Protein AF-A0A8J2IT41-F1 (afdb_monomer)

Solvent-accessible surface area (backbone atoms only — not comparable to full-atom values): 20059 Å² total; per-residue (Å²): 105,75,71,55,53,53,54,54,52,61,73,74,63,86,75,60,55,78,79,64,92,89,49,89,61,71,80,74,63,54,81,80,34,34,37,27,50,68,40,49,52,50,52,53,49,52,49,60,74,68,58,51,71,73,38,77,46,79,49,78,47,74,53,50,25,20,26,54,46,63,72,86,81,44,78,61,88,76,72,55,68,37,58,47,31,27,35,61,33,78,31,37,77,80,63,38,28,62,49,31,33,39,48,53,15,42,56,51,43,44,36,30,76,72,40,43,22,40,40,37,38,37,37,43,34,23,34,36,17,42,49,74,69,88,62,95,68,93,83,68,98,60,46,97,42,90,47,61,31,76,84,79,51,72,44,37,52,54,53,49,51,52,34,49,57,53,42,56,74,70,67,65,87,75,80,72,88,57,98,68,95,66,85,69,79,23,54,55,48,72,25,81,64,26,30,37,38,34,26,21,42,58,94,24,49,46,53,72,39,73,77,70,62,94,92,44,77,38,49,50,50,59,49,42,49,51,54,51,54,52,50,31,59,74,71,69,48,71,71,53,27,42,50,54,49,40,51,50,35,31,50,56,47,60,72,61,70,80,52,100,68,59,36,42,43,42,80,30,42,55,40,45,24,24,59,97,52,88,53,75,51,92,71,79,93,76,79,64,72,47,80,40,76,38,89,98,55,96,50,66,38,35,40,30,82,47,7,43,79,74,71,49,50,65,71,42,73,45,76,38,44,88,53,88,82,62,78,58,74,54,47,29,35,33,33,26,69,44,65,41,64,57,32,26,37,25,41,78,74,47,77,101

Radius of gyration: 22.31 Å; Cα contacts (8 Å, |Δi|>4): 632; chains: 1; bounding box: 60×52×62 Å

Organism: Fusarium equiseti (NCBI:txid61235)

Nearest PDB structures (foldseek):
  6w8s-assembly4_D  TM=5.269E-01  e=1.381E-07  Arabidopsis thaliana
  7abi-assembly1_F  TM=3.618E-01  e=1.513E+00  Homo sapiens
  8qzs-assembly1_8  TM=3.645E-01  e=2.060E+00  Homo sapiens
  7vpx-assembly1_B  TM=3.623E-01  e=3.372E+00  Homo sapiens
  8qo9-assembly1_8  TM=3.626E-01  e=5.192E+00  Homo sapiens

Foldseek 3Di:
DVVVVVVVVVVLDQAADDDDPPDPCPVPDDPLSFQFPVSVVVSLVVCLVPAAAAAEAEAEDAAEKEAQDDPVLDPCVLVFQQFRMWGDGPCVAVQTATHHLQLVLLSVCCCCVVRNYQYEYEALYAHQADDPYPDPDDDDSGDPHSDHDNDDDPNNVVSVVVSVVSSVVSDDPPPPVDPDDRGDDRCQRADESYKYKYQAGNPDGFDWDPPDDPPDIDTLLVVQLVVQQVVCVVVVHFAAFQLLSQQRSQVVQVVVVPDPGTGRMDMHYDRQAGDSHDDRDDDDDDWDWDWDQDPPDNFIKTKTQAFVLNPDDFQDKDFACPDSVVPDHGQFMWTWHDGDNGMTIIGTDDGD

Secondary structure (DSSP, 8-state):
-HHHHHHHHHHT-----PPPTTSGGGGTS-GGGS--HHHHHHHHHHHHHHPPTT-EEEEEEEEEEEESS-GGGS-GGG---STTEEEPPTTGGGTPPPEEHHHHHHHHHIIIIIT--EEEEEEEEESSPPPSTT-SS---SS-S---------HHHHHHHHHHHHHHHHTT--------S-PPPPPGGGS-SSEEEEESS-TTS---EE--SSTT--EEHHHHHHHHHHHHHHHHTPPPPBHHHHHHHHHHHHHHTT--SS----EEEE-TTBBTT---B--------EEEEEPTTSS-EEEEES--GGGT--TT-EEEEPSSSSS-SPPSEEEEEEEE-SS-EEEEEEEE-

InterPro domains:
  IPR011600 Peptidase C14, caspase domain [PF00656] (28-271)
  IPR050452 Metacaspase [PTHR48104] (16-263)

Sequence (352 aa):
MVMEDCRRIQQNIYKLVAPCDEDNKLKDVKHSDLPTYQNVKGKIQHITDSVCPGDSVWIHYSGHGILRHNVDDYDSDDGDEINGTAFALTDVQVGGAYLTGYQLGVWVRKLVEVKKTRVTVTLDSCYSGKGFRNSNKVTMRTSQSNTIDKSQLDSDFEADDDAVAEDARMGRDVQSSTRNAIVRKSWLSNPEGCTVLTACRLDQEAGECHLGDPGTSNGIMTHFLLDFINKCRKLGSQLPTYQRVAQQIKHKVLAMEMSRNPQTPVLQGDSLLEFLGTQKRIQHSGCFVQVLDQPGTHEKVYLLNVGSTQGVCPGAEYFVHPDATGELAPIARICIDEVSALRSRARLMTTT

Structure (mmCIF, N/CA/C/O backbone):
data_AF-A0A8J2IT41-F1
#
_entry.id   AF-A0A8J2IT41-F1
#
loop_
_atom_site.group_PDB
_atom_site.id
_atom_site.type_symbol
_atom_site.label_atom_id
_atom_site.label_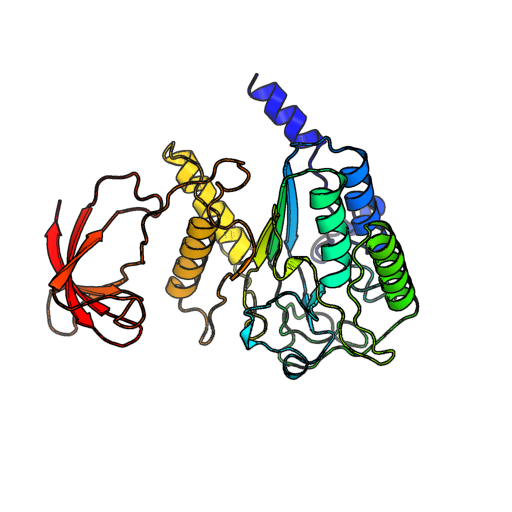alt_id
_atom_site.label_comp_id
_atom_site.label_asym_id
_atom_site.label_entity_id
_atom_site.label_seq_id
_atom_site.pdbx_PDB_ins_code
_atom_site.Cartn_x
_atom_site.Cartn_y
_atom_site.Cartn_z
_atom_site.occupancy
_atom_site.B_iso_or_equiv
_atom_site.auth_seq_id
_atom_site.auth_comp_id
_atom_site.auth_asym_id
_atom_site.auth_atom_id
_atom_site.pdbx_PDB_model_num
ATOM 1 N N . MET A 1 1 ? -20.419 18.977 -14.982 1.00 41.72 1 MET A N 1
ATOM 2 C CA . MET A 1 1 ? -19.929 17.586 -14.895 1.00 41.72 1 MET A CA 1
ATOM 3 C C . MET A 1 1 ? -18.573 17.498 -14.192 1.00 41.72 1 MET A C 1
ATOM 5 O O . MET A 1 1 ? -18.587 17.220 -13.007 1.00 41.72 1 MET A O 1
ATOM 9 N N . VAL A 1 2 ? -17.434 17.887 -14.791 1.00 39.88 2 VAL A N 1
ATOM 10 C CA . VAL A 1 2 ? -16.094 17.755 -14.145 1.00 39.88 2 VAL A CA 1
ATOM 11 C C . VAL A 1 2 ? -15.958 18.496 -12.797 1.00 39.88 2 VAL A C 1
ATOM 13 O O . VAL A 1 2 ? -15.388 17.972 -11.846 1.00 39.88 2 VAL A O 1
ATOM 16 N N . MET A 1 3 ? -16.517 19.705 -12.676 1.00 27.45 3 MET A N 1
ATOM 17 C CA . MET A 1 3 ? -16.507 20.485 -11.422 1.00 27.45 3 MET A CA 1
ATOM 18 C C . MET A 1 3 ? -17.396 19.887 -10.317 1.00 27.45 3 MET A C 1
ATOM 20 O O . MET A 1 3 ? -17.159 20.123 -9.136 1.00 27.45 3 MET A O 1
ATOM 24 N N . GLU A 1 4 ? -18.423 19.132 -10.697 1.00 31.05 4 GLU A N 1
ATOM 25 C CA . GLU A 1 4 ? -19.404 18.540 -9.784 1.00 31.05 4 GLU A CA 1
ATOM 26 C C . GLU A 1 4 ? -18.901 17.191 -9.255 1.00 31.05 4 GLU A C 1
ATOM 28 O O . GLU A 1 4 ? -18.989 16.935 -8.055 1.00 31.05 4 GLU A O 1
ATOM 33 N N . ASP A 1 5 ? -18.221 16.416 -10.107 1.00 43.19 5 ASP A N 1
ATOM 34 C CA . ASP A 1 5 ? -17.456 15.231 -9.706 1.00 43.19 5 ASP A CA 1
ATOM 35 C C . ASP A 1 5 ? -16.284 15.594 -8.784 1.00 43.19 5 ASP A C 1
ATOM 37 O O . ASP A 1 5 ? -16.069 14.938 -7.769 1.00 43.19 5 ASP A O 1
ATOM 41 N N . CYS A 1 6 ? -15.570 16.694 -9.051 1.00 37.09 6 CYS A N 1
ATOM 42 C CA . CYS A 1 6 ? -14.473 17.143 -8.185 1.00 37.09 6 CYS A CA 1
ATOM 43 C C . CYS A 1 6 ? -14.971 17.598 -6.794 1.00 37.09 6 CYS A C 1
ATOM 45 O O . CYS A 1 6 ? -14.342 17.299 -5.776 1.00 37.09 6 CYS A O 1
ATOM 47 N N . ARG A 1 7 ? -16.140 18.259 -6.725 1.00 36.66 7 ARG A N 1
ATOM 48 C CA . ARG A 1 7 ? -16.799 18.616 -5.452 1.00 36.66 7 ARG A CA 1
ATOM 49 C C . ARG A 1 7 ? -17.304 17.388 -4.690 1.00 36.66 7 ARG A C 1
ATOM 51 O O . ARG A 1 7 ? -17.157 17.349 -3.473 1.00 36.66 7 ARG A O 1
ATOM 58 N N . ARG A 1 8 ? -17.844 16.380 -5.385 1.00 49.22 8 ARG A N 1
ATOM 59 C CA . ARG A 1 8 ? -18.234 15.089 -4.786 1.00 49.22 8 ARG A CA 1
ATOM 60 C C . ARG A 1 8 ? -17.035 14.320 -4.231 1.00 49.22 8 ARG A C 1
ATOM 62 O O . ARG A 1 8 ? -17.124 13.783 -3.134 1.00 49.22 8 ARG A O 1
ATOM 69 N N . ILE A 1 9 ? -15.898 14.320 -4.931 1.00 56.31 9 ILE A N 1
ATOM 70 C CA . ILE A 1 9 ? -14.667 13.666 -4.459 1.00 56.31 9 ILE A CA 1
ATOM 71 C C . ILE A 1 9 ? -14.168 14.305 -3.155 1.00 56.31 9 ILE A C 1
ATOM 73 O O . ILE A 1 9 ? -13.800 13.585 -2.233 1.00 56.31 9 ILE A O 1
ATOM 77 N N . GLN A 1 10 ? -14.209 15.637 -3.023 1.00 61.34 10 GLN A N 1
ATOM 78 C CA . GLN A 1 10 ? -13.790 16.304 -1.782 1.00 61.34 10 GLN A CA 1
ATOM 79 C C . GLN A 1 10 ? -14.661 15.953 -0.565 1.00 61.34 10 GLN A C 1
ATOM 81 O O . GLN A 1 10 ? -14.156 15.977 0.554 1.00 61.34 10 GLN A O 1
ATOM 86 N N . GLN A 1 11 ? -15.936 15.605 -0.764 1.00 71.38 11 GLN A N 1
ATOM 87 C CA . GLN A 1 11 ? -16.850 15.239 0.326 1.00 71.38 11 GLN A CA 1
ATOM 88 C C . GLN A 1 11 ? -16.585 13.837 0.898 1.00 71.38 11 GLN A C 1
ATOM 90 O O . GLN A 1 11 ? -16.944 13.578 2.044 1.00 71.38 11 GLN A O 1
ATOM 95 N N . ASN A 1 12 ? -15.913 12.967 0.137 1.00 84.69 12 ASN A N 1
ATOM 96 C CA . ASN A 1 12 ? -15.652 11.573 0.509 1.00 84.69 12 ASN A CA 1
ATOM 97 C C . ASN A 1 12 ? -14.185 11.315 0.900 1.00 84.69 12 ASN A C 1
ATOM 99 O O . ASN A 1 12 ? -13.767 10.165 1.024 1.00 84.69 12 ASN A O 1
ATOM 103 N N . ILE A 1 13 ? -13.387 12.374 1.083 1.00 90.12 13 ILE A N 1
ATOM 104 C CA . ILE A 1 13 ? -11.999 12.275 1.542 1.00 90.12 13 ILE A CA 1
ATOM 105 C C . ILE A 1 13 ? -11.938 12.644 3.022 1.00 90.12 13 ILE A C 1
ATOM 107 O O . ILE A 1 13 ? -12.148 13.794 3.404 1.00 90.12 13 ILE A O 1
ATOM 111 N N . TYR A 1 14 ? -11.562 11.672 3.846 1.00 92.06 14 TYR A N 1
ATOM 112 C CA . TYR A 1 14 ? -11.291 11.871 5.265 1.00 92.06 14 TYR A CA 1
ATOM 113 C C . TYR A 1 14 ? -9.781 11.897 5.490 1.00 92.06 14 TYR A C 1
ATOM 115 O O . TYR A 1 14 ? -9.070 11.007 5.028 1.00 92.06 14 TYR A O 1
ATOM 123 N N . LYS A 1 15 ? -9.285 12.918 6.191 1.00 91.94 15 LYS A N 1
ATOM 124 C CA . LYS A 1 15 ? -7.864 13.054 6.529 1.00 91.94 15 LYS A CA 1
ATOM 125 C C . LYS A 1 15 ? -7.713 13.120 8.038 1.00 91.94 15 LYS A C 1
ATOM 127 O O . LYS A 1 15 ? -8.384 13.925 8.675 1.00 91.94 15 LYS A O 1
ATOM 132 N N . LEU A 1 16 ? -6.824 12.288 8.568 1.00 91.56 16 LEU A N 1
ATOM 133 C CA . LEU A 1 16 ? -6.343 12.374 9.939 1.00 91.56 16 LEU A CA 1
ATOM 134 C C . LEU A 1 16 ? -4.854 12.708 9.871 1.00 91.56 16 LEU A C 1
ATOM 136 O O . LEU A 1 16 ? -4.111 12.004 9.189 1.00 91.56 16 LEU A O 1
ATOM 140 N N . VAL A 1 17 ? -4.429 13.807 10.493 1.00 88.25 17 VAL A N 1
ATOM 141 C CA . VAL A 1 17 ? -3.072 14.349 10.314 1.00 88.25 17 VAL A CA 1
ATOM 142 C C . VAL A 1 17 ? -2.443 14.615 11.672 1.00 88.25 17 VAL A C 1
ATOM 144 O O . VAL A 1 17 ? -3.020 15.308 12.508 1.00 88.25 17 VAL A O 1
ATOM 147 N N . ALA A 1 18 ? -1.255 14.053 11.890 1.00 82.50 18 ALA A N 1
ATOM 148 C CA . ALA A 1 18 ? -0.453 14.370 13.061 1.00 82.50 18 ALA A CA 1
ATOM 149 C C . ALA A 1 18 ? 0.118 15.795 12.919 1.00 82.50 18 ALA A C 1
ATOM 151 O O . ALA A 1 18 ? 0.608 16.142 11.839 1.00 82.50 18 ALA A O 1
ATOM 152 N N . PRO A 1 19 ? 0.055 16.638 13.962 1.00 71.62 19 PRO A N 1
ATOM 153 C CA . PRO A 1 19 ? 0.663 17.961 13.916 1.00 71.62 19 PRO A CA 1
ATOM 154 C C . PRO A 1 19 ? 2.189 17.848 13.766 1.00 71.62 19 PRO A C 1
ATOM 156 O O . PRO A 1 19 ? 2.807 16.942 14.319 1.00 71.62 19 PRO A O 1
ATOM 159 N N . CYS A 1 20 ? 2.790 18.769 13.010 1.00 61.88 20 CYS A N 1
ATOM 160 C CA . CYS A 1 20 ? 4.243 18.907 12.923 1.00 61.88 20 CYS A CA 1
ATOM 161 C C . CYS A 1 20 ? 4.704 19.899 14.003 1.00 61.88 20 CYS A C 1
ATOM 163 O O . CYS A 1 20 ? 4.136 20.989 14.087 1.00 61.88 20 CYS A O 1
ATOM 165 N N . ASP A 1 21 ? 5.712 19.535 14.801 1.00 53.75 21 ASP A N 1
ATOM 166 C CA . ASP A 1 21 ? 6.199 20.316 15.957 1.00 53.75 21 ASP A CA 1
ATOM 167 C C . ASP A 1 21 ? 6.772 21.704 15.600 1.00 53.75 21 ASP A C 1
ATOM 169 O O . ASP A 1 21 ? 6.968 22.539 16.480 1.00 53.75 21 ASP A O 1
ATOM 173 N N . GLU A 1 22 ? 7.029 21.986 14.321 1.00 46.66 22 GLU A N 1
ATOM 174 C CA . GLU A 1 22 ? 7.742 23.199 13.894 1.00 46.66 22 GLU A CA 1
ATOM 175 C C . GLU A 1 22 ? 6.880 24.471 13.836 1.00 46.66 22 GLU A C 1
ATOM 177 O O . GLU A 1 22 ? 7.422 25.564 13.734 1.00 46.66 22 GLU A O 1
ATOM 182 N N . ASP A 1 23 ? 5.554 24.385 13.963 1.00 43.56 23 ASP A N 1
ATOM 183 C CA . ASP A 1 23 ? 4.706 25.576 14.001 1.00 43.56 23 ASP A CA 1
ATOM 184 C C . ASP A 1 23 ? 3.639 25.451 15.089 1.00 43.56 23 ASP A C 1
ATOM 186 O O . ASP A 1 23 ? 2.999 24.414 15.246 1.00 43.56 23 ASP A O 1
ATOM 190 N N . ASN A 1 24 ? 3.335 26.568 15.754 1.00 43.59 24 ASN A N 1
ATOM 191 C CA . ASN A 1 24 ? 2.225 26.784 16.701 1.00 43.59 24 ASN A CA 1
ATOM 192 C C . ASN A 1 24 ? 0.802 26.443 16.159 1.00 43.59 24 ASN A C 1
ATOM 194 O O . ASN A 1 24 ? -0.200 26.836 16.755 1.00 43.59 24 ASN A O 1
ATOM 198 N N . LYS A 1 25 ? 0.691 25.700 15.049 1.00 47.97 25 LYS A N 1
ATOM 199 C CA . LYS A 1 25 ? -0.525 25.162 14.415 1.00 47.97 25 LYS A CA 1
ATOM 200 C C . LYS A 1 25 ? -1.227 24.078 15.244 1.00 47.97 25 LYS A C 1
ATOM 202 O O . LYS A 1 25 ? -2.347 23.702 14.908 1.00 47.97 25 LYS A O 1
ATOM 207 N N . LEU A 1 26 ? -0.628 23.611 16.347 1.00 48.03 26 LEU A N 1
ATOM 208 C CA . LEU A 1 26 ? -1.257 22.663 17.282 1.00 48.03 26 LEU A CA 1
ATOM 209 C C . LEU A 1 26 ? -2.601 23.150 17.853 1.00 48.03 26 LEU A C 1
ATOM 211 O O . LEU A 1 26 ? -3.405 22.330 18.284 1.00 48.03 26 LEU A O 1
ATOM 215 N N . LYS A 1 27 ? -2.864 24.462 17.862 1.00 51.03 27 LYS A N 1
ATOM 216 C CA . LYS A 1 27 ? -4.108 25.021 18.414 1.00 51.03 27 LYS A CA 1
ATOM 217 C C . LYS A 1 27 ? -5.322 24.895 17.485 1.00 51.03 27 LYS A C 1
ATOM 219 O O . LYS A 1 27 ? -6.442 25.006 17.975 1.00 51.03 27 LYS A O 1
ATOM 224 N N . ASP A 1 28 ? -5.112 24.615 16.196 1.00 57.03 28 ASP A N 1
ATOM 225 C CA . ASP A 1 28 ? -6.176 24.655 15.182 1.00 57.03 28 ASP A CA 1
ATOM 226 C C . ASP A 1 28 ? -6.602 23.270 14.657 1.00 57.03 28 ASP A C 1
ATOM 228 O O . ASP A 1 28 ? -7.576 23.165 13.907 1.00 57.03 28 ASP A O 1
ATOM 232 N N . VAL A 1 29 ? -5.917 22.185 15.048 1.00 65.12 29 VAL A N 1
ATOM 233 C CA . VAL A 1 29 ? -6.322 20.823 14.661 1.00 65.12 29 VAL A CA 1
ATOM 234 C C . VAL A 1 29 ? -7.461 20.364 15.565 1.00 65.12 29 VAL A C 1
ATOM 236 O O . VAL A 1 29 ? -7.305 20.237 16.780 1.00 65.12 29 VAL A O 1
ATOM 239 N N . LYS A 1 30 ? -8.630 20.089 14.978 1.00 77.38 30 LYS A N 1
ATOM 240 C CA . LYS A 1 30 ? -9.749 19.511 15.728 1.00 77.38 30 LYS A CA 1
ATOM 241 C C . LYS A 1 30 ? -9.334 18.149 16.268 1.00 77.38 30 LYS A C 1
ATOM 243 O O . LYS A 1 30 ? -8.801 17.324 15.535 1.00 77.38 30 LYS A O 1
ATOM 248 N N . HIS A 1 31 ? -9.667 17.868 17.524 1.00 81.19 31 HIS A N 1
ATOM 249 C CA . HIS A 1 31 ? -9.341 16.584 18.151 1.00 81.19 31 HIS A CA 1
ATOM 250 C C . HIS A 1 31 ? -9.915 15.374 17.383 1.00 81.19 31 HIS A C 1
ATOM 252 O O . HIS A 1 31 ? -9.351 14.286 17.436 1.00 81.19 31 HIS A O 1
ATOM 258 N N . SER A 1 32 ? -11.011 15.552 16.635 1.00 85.06 32 SER A N 1
ATOM 259 C CA . SER A 1 32 ? -11.598 14.532 15.748 1.00 85.06 32 SER A CA 1
ATOM 260 C C . SER A 1 32 ? -10.754 14.193 14.516 1.00 85.06 32 SER A C 1
ATOM 262 O O . SER A 1 32 ? -11.014 13.185 13.860 1.00 85.06 32 SER A O 1
ATOM 264 N N . ASP A 1 33 ? -9.791 15.054 14.183 1.00 86.88 33 ASP A N 1
ATOM 265 C CA . ASP A 1 33 ? -8.963 14.974 12.980 1.00 86.88 33 ASP A CA 1
ATOM 266 C C . ASP A 1 33 ? -7.535 14.493 13.312 1.00 86.88 33 ASP A C 1
ATOM 268 O O . ASP A 1 33 ? -6.696 14.344 12.423 1.00 86.88 33 ASP A O 1
ATOM 272 N N . LEU A 1 34 ? -7.252 14.205 14.589 1.00 91.00 34 LEU A N 1
ATOM 273 C CA . LEU A 1 34 ? -6.007 13.568 15.014 1.00 91.00 34 LEU A CA 1
ATOM 274 C C . LEU A 1 34 ? -6.036 12.067 14.677 1.00 91.00 34 LEU A C 1
ATOM 276 O O . LEU A 1 34 ? -7.074 11.424 14.864 1.00 91.00 34 LEU A O 1
ATOM 280 N N . PRO A 1 35 ? -4.923 11.467 14.226 1.00 93.56 35 PRO A N 1
ATOM 281 C CA . PRO A 1 35 ? -4.843 10.043 13.917 1.00 93.56 35 PRO A CA 1
ATOM 282 C C . PRO A 1 35 ? -4.655 9.221 15.199 1.00 93.56 35 PRO A C 1
ATOM 284 O O . PRO A 1 35 ? -3.617 8.599 15.397 1.00 93.56 35 PRO A O 1
ATOM 287 N N . THR A 1 36 ? -5.657 9.243 16.080 1.00 93.81 36 THR A N 1
ATOM 288 C CA . THR A 1 36 ? -5.759 8.361 17.254 1.00 93.81 36 THR A CA 1
ATOM 289 C C . THR A 1 36 ? -6.436 7.046 16.884 1.00 93.81 36 THR A C 1
ATOM 291 O O . THR A 1 36 ? -7.161 6.989 15.884 1.00 93.81 36 THR A O 1
ATOM 294 N N . TYR A 1 37 ? -6.273 6.000 17.699 1.00 94.38 37 TYR A N 1
ATOM 295 C CA . TYR A 1 37 ? -6.910 4.702 17.440 1.00 94.38 37 TYR A CA 1
ATOM 296 C C . TYR A 1 37 ? -8.427 4.821 17.268 1.00 94.38 37 TYR A C 1
ATOM 298 O O . TYR A 1 37 ? -8.994 4.356 16.275 1.00 94.38 37 TYR A O 1
ATOM 306 N N . GLN A 1 38 ? -9.083 5.529 18.189 1.00 94.88 38 GLN A N 1
ATOM 307 C CA . GLN A 1 38 ? -10.534 5.707 18.159 1.00 94.88 38 GLN A CA 1
ATOM 308 C C . GLN A 1 38 ? -11.003 6.530 16.955 1.00 94.88 38 GLN A C 1
ATOM 310 O O . GLN A 1 38 ? -12.021 6.198 16.348 1.00 94.88 38 GLN A O 1
ATOM 315 N N . ASN A 1 39 ? -10.256 7.564 16.555 1.00 95.88 39 ASN A N 1
ATOM 316 C CA . ASN A 1 39 ? -10.612 8.354 15.377 1.00 95.88 39 ASN A CA 1
ATOM 317 C C . ASN A 1 39 ? -10.444 7.542 14.089 1.00 95.88 39 ASN A C 1
ATOM 319 O O . ASN A 1 39 ? -11.329 7.578 13.235 1.00 95.88 39 ASN A O 1
ATOM 323 N N . VAL A 1 40 ? -9.356 6.776 13.951 1.00 96.69 40 VAL A N 1
ATOM 324 C CA . VAL A 1 40 ? -9.136 5.895 12.792 1.00 96.69 40 VAL A CA 1
ATOM 325 C C . VAL A 1 40 ? -10.252 4.854 12.697 1.00 96.69 40 VAL A C 1
ATOM 327 O O . VAL A 1 40 ? -10.918 4.770 11.661 1.00 96.69 40 VAL A O 1
ATOM 330 N N . LYS A 1 41 ? -10.522 4.127 13.790 1.00 96.19 41 LYS A N 1
ATOM 331 C CA . LYS A 1 41 ? -11.618 3.149 13.877 1.00 96.19 41 LYS A CA 1
ATOM 332 C C . LYS A 1 41 ? -12.961 3.794 13.522 1.00 96.19 41 LYS A C 1
ATOM 334 O O . LYS A 1 41 ? -13.697 3.272 12.687 1.00 96.19 41 LYS A O 1
ATOM 339 N N . GLY A 1 42 ? -13.255 4.963 14.091 1.00 96.25 42 GLY A N 1
ATOM 340 C CA . GLY A 1 42 ? -14.486 5.711 13.836 1.00 96.25 42 GLY A CA 1
ATOM 341 C C . GLY A 1 42 ? -14.649 6.143 12.376 1.00 96.25 42 GLY A C 1
ATOM 342 O O . GLY A 1 42 ? -15.741 6.023 11.822 1.00 96.25 42 GLY A O 1
ATOM 343 N N . LYS A 1 43 ? -13.577 6.597 11.711 1.00 96.00 43 LYS A N 1
ATOM 344 C CA . LYS A 1 43 ? -13.623 6.955 10.282 1.00 96.00 43 LYS A CA 1
ATOM 345 C C . LYS A 1 43 ? -13.814 5.734 9.390 1.00 96.00 43 LYS A C 1
ATOM 347 O O . LYS A 1 43 ? -14.620 5.797 8.466 1.00 96.00 43 LYS A O 1
ATOM 352 N N . ILE A 1 44 ? -13.134 4.624 9.671 1.00 96.12 44 ILE A N 1
ATOM 353 C CA . ILE A 1 44 ? -13.314 3.380 8.911 1.00 96.12 44 ILE A CA 1
ATOM 354 C C . ILE A 1 44 ? -14.736 2.838 9.093 1.00 96.12 44 ILE A C 1
ATOM 356 O O . ILE A 1 44 ? -15.361 2.423 8.115 1.00 96.12 44 ILE A O 1
ATOM 360 N N . GLN A 1 45 ? -15.289 2.911 10.305 1.00 95.88 45 GLN A N 1
ATOM 361 C CA . GLN A 1 45 ? -16.677 2.536 10.566 1.00 95.88 45 GLN A CA 1
ATOM 362 C C . GLN A 1 45 ? -17.657 3.448 9.809 1.00 95.88 45 GLN A C 1
ATOM 364 O O . GLN A 1 45 ? -18.535 2.947 9.115 1.00 95.88 45 GLN A O 1
ATOM 369 N N . HIS A 1 46 ? -17.451 4.768 9.835 1.00 95.56 46 HIS A N 1
ATOM 370 C CA . HIS A 1 46 ? -18.264 5.710 9.061 1.00 95.56 46 HIS A CA 1
ATOM 371 C C . HIS A 1 46 ? -18.235 5.408 7.554 1.00 95.56 46 HIS A C 1
ATOM 373 O O . HIS A 1 46 ? -19.279 5.403 6.902 1.00 95.56 46 HIS A O 1
ATOM 379 N N . ILE A 1 47 ? -17.051 5.135 6.989 1.00 95.88 47 ILE A N 1
ATOM 380 C CA . ILE A 1 47 ? -16.909 4.711 5.588 1.00 95.88 47 ILE A CA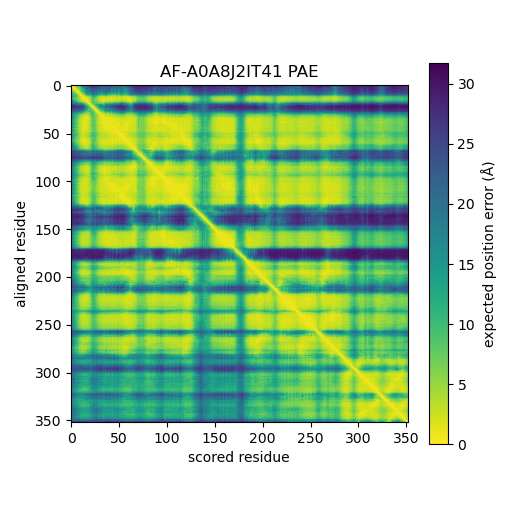 1
ATOM 381 C C . ILE A 1 47 ? -17.707 3.425 5.359 1.00 95.88 47 ILE A C 1
ATOM 383 O O . ILE A 1 47 ? -18.531 3.376 4.455 1.00 95.88 47 ILE A O 1
ATOM 387 N N . THR A 1 48 ? -17.524 2.420 6.215 1.00 96.00 48 THR A N 1
ATOM 388 C CA . THR A 1 48 ? -18.222 1.127 6.137 1.00 96.00 48 THR A CA 1
ATOM 389 C C . THR A 1 48 ? -19.742 1.278 6.141 1.00 96.00 48 THR A C 1
ATOM 391 O O . THR A 1 48 ? -20.437 0.541 5.440 1.00 96.00 48 THR A O 1
ATOM 394 N N . ASP A 1 49 ? -20.277 2.229 6.901 1.00 95.94 49 ASP A N 1
ATOM 395 C CA . ASP A 1 49 ? -21.716 2.484 6.981 1.00 95.94 49 ASP A CA 1
ATOM 396 C C . ASP A 1 49 ? -22.255 3.280 5.787 1.00 95.94 49 ASP A C 1
ATOM 398 O O . ASP A 1 49 ? -23.429 3.141 5.451 1.00 95.94 49 ASP A O 1
ATOM 402 N N . SER A 1 50 ? -21.400 4.056 5.119 1.00 94.19 50 SER A N 1
ATOM 403 C CA . SER A 1 50 ? -21.791 4.962 4.030 1.00 94.19 50 SER A CA 1
ATOM 404 C C . SER A 1 50 ? -21.657 4.357 2.629 1.00 94.19 50 SER A C 1
ATOM 406 O O . SER A 1 50 ? -22.325 4.816 1.705 1.00 94.19 50 SER A O 1
ATOM 408 N N . VAL A 1 51 ? -20.783 3.365 2.448 1.00 95.38 51 VAL A N 1
ATOM 409 C CA . VAL A 1 51 ? -20.497 2.769 1.131 1.00 95.38 51 VAL A CA 1
ATOM 410 C C . VAL A 1 51 ? -21.593 1.819 0.649 1.00 95.38 51 VAL A C 1
ATOM 412 O O . VAL A 1 51 ? -22.209 1.087 1.429 1.00 95.38 51 VAL A O 1
ATOM 415 N N . CYS A 1 52 ? -21.778 1.790 -0.667 1.00 94.75 52 CYS A N 1
ATOM 416 C CA . CYS A 1 52 ? -22.647 0.865 -1.381 1.00 94.75 52 CYS A CA 1
ATOM 417 C C . CYS A 1 52 ? -21.842 -0.257 -2.065 1.00 94.75 52 CYS A C 1
ATOM 419 O O . CYS A 1 52 ? -20.667 -0.074 -2.394 1.00 94.75 52 CYS A O 1
ATOM 421 N N . PRO A 1 53 ? -22.471 -1.415 -2.344 1.00 95.88 53 PRO A N 1
ATOM 422 C CA . PRO A 1 53 ? -21.884 -2.439 -3.202 1.00 95.88 53 PRO A CA 1
ATOM 423 C C . PRO A 1 53 ? -21.390 -1.866 -4.533 1.00 95.88 53 PRO A C 1
ATOM 425 O O . PRO A 1 53 ? -22.132 -1.171 -5.226 1.00 95.88 53 PRO A O 1
ATOM 428 N N . GLY A 1 54 ? -20.150 -2.190 -4.898 1.00 91.25 54 GLY A N 1
ATOM 429 C CA . GLY A 1 54 ? -19.490 -1.682 -6.102 1.00 91.25 54 GLY A CA 1
ATOM 430 C C . GLY A 1 54 ? -18.689 -0.389 -5.913 1.00 91.25 54 GLY A C 1
ATOM 431 O O . GLY A 1 54 ? -17.944 -0.028 -6.824 1.00 91.25 54 GLY A O 1
ATOM 432 N N . ASP A 1 55 ? -18.777 0.276 -4.756 1.00 93.38 55 ASP A N 1
ATOM 433 C CA . ASP A 1 55 ? -17.928 1.433 -4.453 1.00 93.38 55 ASP A CA 1
ATOM 434 C C . ASP A 1 55 ? -16.451 1.034 -4.304 1.00 93.38 55 ASP A C 1
ATOM 436 O O . ASP A 1 55 ? -16.115 -0.100 -3.942 1.00 93.38 55 ASP A O 1
ATOM 440 N N . SER A 1 56 ? -15.559 2.003 -4.527 1.00 92.69 56 SER A N 1
ATOM 441 C CA . SER A 1 56 ? -14.117 1.867 -4.300 1.00 92.69 56 SER A CA 1
ATOM 442 C C . SER A 1 56 ? -13.682 2.668 -3.074 1.00 92.69 56 SER A C 1
ATOM 444 O O . SER A 1 56 ? -13.946 3.865 -2.978 1.00 92.69 56 SER A O 1
ATOM 446 N N . VAL A 1 57 ? -12.955 2.026 -2.162 1.00 95.44 57 VAL A N 1
ATOM 447 C CA . VAL A 1 57 ? -12.372 2.641 -0.965 1.00 95.44 57 VAL A CA 1
ATOM 448 C C . VAL A 1 57 ? -10.853 2.622 -1.080 1.00 95.44 57 VAL A C 1
ATOM 450 O O . VAL A 1 57 ? -10.255 1.583 -1.347 1.00 95.44 57 VAL A O 1
ATOM 453 N N . TRP A 1 58 ? -10.210 3.764 -0.842 1.00 95.69 58 TRP A N 1
ATOM 454 C CA . TRP A 1 58 ? -8.755 3.858 -0.763 1.00 95.69 58 TRP A CA 1
ATOM 455 C C . TRP A 1 58 ? -8.327 4.298 0.634 1.00 95.69 58 TRP A C 1
ATOM 457 O O . TRP A 1 58 ? -8.761 5.339 1.125 1.00 95.69 58 TRP A O 1
ATOM 467 N N . ILE A 1 59 ? -7.479 3.491 1.266 1.00 96.62 59 ILE A N 1
ATOM 468 C CA . ILE A 1 59 ? -6.897 3.748 2.579 1.00 96.62 59 ILE A CA 1
ATOM 469 C C . ILE A 1 59 ? -5.404 3.989 2.382 1.00 96.62 59 ILE A C 1
ATOM 471 O O . ILE A 1 59 ? -4.686 3.143 1.849 1.00 96.62 59 ILE A O 1
ATOM 475 N N . HIS A 1 60 ? -4.931 5.150 2.822 1.00 95.56 60 HIS A N 1
ATOM 476 C CA . HIS A 1 60 ? -3.520 5.500 2.804 1.00 95.56 60 HIS A CA 1
ATOM 477 C C . HIS A 1 60 ? -3.042 5.788 4.223 1.00 95.56 60 HIS A C 1
ATOM 479 O O . HIS A 1 60 ? -3.599 6.653 4.898 1.00 95.56 60 HIS A O 1
ATOM 485 N N . TYR A 1 61 ? -2.013 5.065 4.656 1.00 94.75 61 TYR A N 1
ATOM 486 C CA . TYR A 1 61 ? -1.297 5.329 5.895 1.00 94.75 61 TYR A CA 1
ATOM 487 C C . TYR A 1 61 ? 0.143 5.709 5.558 1.00 94.75 61 TYR A C 1
ATOM 489 O O . TYR A 1 61 ? 0.802 5.001 4.798 1.00 94.75 61 TYR A O 1
ATOM 497 N N . SER A 1 62 ? 0.618 6.806 6.142 1.00 90.81 62 SER A N 1
ATOM 498 C CA . SER A 1 62 ? 2.012 7.237 6.081 1.00 90.81 62 SER A CA 1
ATOM 499 C C . SER A 1 62 ? 2.453 7.602 7.489 1.00 90.81 62 SER A C 1
ATOM 501 O O . SER A 1 62 ? 1.896 8.521 8.090 1.00 90.81 62 SER A O 1
ATOM 503 N N . GLY A 1 63 ? 3.434 6.884 8.024 1.00 86.31 63 GLY A N 1
ATOM 504 C CA . GLY A 1 63 ? 3.842 7.043 9.415 1.00 86.31 63 GLY A CA 1
ATOM 505 C C . GLY A 1 63 ? 4.668 5.876 9.931 1.00 86.31 63 GLY A C 1
ATOM 506 O O . GLY A 1 63 ? 5.191 5.065 9.166 1.00 86.31 63 GLY A O 1
ATOM 507 N N . HIS A 1 64 ? 4.795 5.789 11.249 1.00 84.12 64 HIS A N 1
ATOM 508 C CA . HIS A 1 64 ? 5.623 4.777 11.887 1.00 84.12 64 HIS A CA 1
ATOM 509 C C . HIS A 1 64 ? 4.955 3.415 11.983 1.00 84.12 64 HIS A C 1
ATOM 511 O O . HIS A 1 64 ? 3.841 3.290 12.481 1.00 84.12 64 HIS A O 1
ATOM 517 N N . GLY A 1 65 ? 5.693 2.385 11.595 1.00 84.62 65 GLY A N 1
ATOM 518 C CA . GLY A 1 65 ? 5.333 0.999 11.815 1.00 84.62 65 GLY A CA 1
ATOM 519 C C . GLY A 1 65 ? 6.303 0.362 12.801 1.00 84.62 65 GLY A C 1
ATOM 520 O O . GLY A 1 65 ? 7.413 0.850 13.031 1.00 84.62 65 GLY A O 1
ATOM 521 N N . ILE A 1 66 ? 5.857 -0.724 13.413 1.00 81.88 66 ILE A N 1
ATOM 522 C CA . ILE A 1 66 ? 6.645 -1.555 14.316 1.00 81.88 66 ILE A CA 1
ATOM 523 C C . ILE A 1 66 ? 6.339 -3.027 14.071 1.00 81.88 66 ILE A C 1
ATOM 525 O O . ILE A 1 66 ? 5.266 -3.383 13.574 1.00 81.88 66 ILE A O 1
ATOM 529 N N . LEU A 1 67 ? 7.253 -3.882 14.515 1.00 80.50 67 LEU A N 1
ATOM 530 C CA . LEU A 1 67 ? 7.012 -5.309 14.686 1.00 80.50 67 LEU A CA 1
ATOM 531 C C . LEU A 1 67 ? 6.593 -5.602 16.132 1.00 80.50 67 LEU A C 1
ATOM 533 O O . LEU A 1 67 ? 7.287 -5.260 17.093 1.00 80.50 67 LEU A O 1
ATOM 537 N N . ARG A 1 68 ? 5.441 -6.259 16.281 1.00 74.88 68 ARG A N 1
ATOM 538 C CA . ARG A 1 68 ? 4.861 -6.691 17.567 1.00 74.88 68 ARG A CA 1
ATOM 539 C C . ARG A 1 68 ? 5.211 -8.133 17.932 1.00 74.88 68 ARG A C 1
ATOM 541 O O . ARG A 1 68 ? 5.033 -8.537 19.075 1.00 74.88 68 ARG A O 1
ATOM 548 N N . HIS A 1 69 ? 5.714 -8.901 16.972 1.00 65.88 69 HIS A N 1
ATOM 549 C CA . HIS A 1 69 ? 6.041 -10.321 17.103 1.00 65.88 69 HIS A CA 1
ATOM 550 C C . HIS A 1 69 ? 7.329 -10.627 16.335 1.00 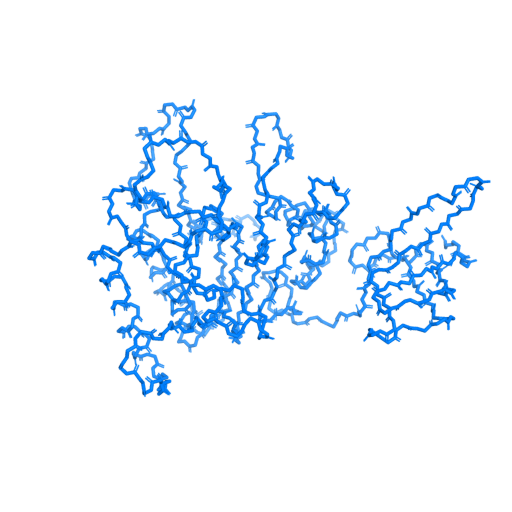65.88 69 HIS A C 1
ATOM 552 O O . HIS A 1 69 ? 7.746 -9.811 15.510 1.00 65.88 69 HIS A O 1
ATOM 558 N N . ASN A 1 70 ? 7.972 -11.764 16.614 1.00 56.59 70 ASN A N 1
ATOM 559 C CA . ASN A 1 70 ? 9.226 -12.092 15.945 1.00 56.59 70 ASN A CA 1
ATOM 560 C C . ASN A 1 70 ? 8.976 -12.480 14.487 1.00 56.59 70 ASN A C 1
ATOM 562 O O . ASN A 1 70 ? 8.023 -13.198 14.209 1.00 56.59 70 ASN A O 1
ATOM 566 N N . VAL A 1 71 ? 9.838 -12.031 13.571 1.00 52.75 71 VAL A N 1
ATOM 567 C CA . VAL A 1 71 ? 9.758 -12.420 12.152 1.00 52.75 71 VAL A CA 1
ATOM 568 C C . VAL A 1 71 ? 9.951 -13.936 12.010 1.00 52.75 71 VAL A C 1
ATOM 570 O O . VAL A 1 71 ? 9.288 -14.554 11.187 1.00 52.75 71 VAL A O 1
ATOM 573 N N . ASP A 1 72 ? 10.763 -14.538 12.888 1.00 52.50 72 ASP A N 1
ATOM 574 C CA . ASP A 1 72 ? 10.993 -15.990 12.951 1.00 52.50 72 ASP A CA 1
ATOM 575 C C . ASP A 1 72 ? 9.767 -16.797 13.425 1.00 52.50 72 ASP A C 1
ATOM 577 O O . ASP A 1 72 ? 9.738 -18.014 13.256 1.00 52.50 72 ASP A O 1
ATOM 581 N N . ASP A 1 73 ? 8.760 -16.145 14.026 1.00 52.22 73 ASP A N 1
ATOM 582 C CA . ASP A 1 73 ? 7.493 -16.799 14.396 1.00 52.22 73 ASP A CA 1
ATOM 583 C C . ASP A 1 73 ? 6.553 -16.940 13.179 1.00 52.22 73 ASP A C 1
ATOM 585 O O . ASP A 1 73 ? 5.471 -17.522 13.289 1.00 52.22 73 ASP A O 1
ATOM 589 N N . TYR A 1 74 ? 6.953 -16.401 12.022 1.00 54.88 74 TYR A N 1
ATOM 590 C CA . TYR A 1 74 ? 6.239 -16.513 10.758 1.00 54.88 74 TYR A CA 1
ATOM 591 C C . TYR A 1 74 ? 7.022 -17.387 9.785 1.00 54.88 74 TYR A C 1
ATOM 593 O O . TYR A 1 74 ? 8.231 -17.226 9.623 1.00 54.88 74 TYR A O 1
ATOM 601 N N . ASP A 1 75 ? 6.311 -18.236 9.044 1.00 49.50 75 ASP A N 1
ATOM 602 C CA . ASP A 1 75 ? 6.833 -18.747 7.778 1.00 49.50 75 ASP A CA 1
ATOM 603 C C . ASP A 1 75 ? 6.938 -17.565 6.801 1.00 49.50 75 ASP A C 1
ATOM 605 O O . ASP A 1 75 ? 6.004 -17.229 6.071 1.00 49.50 75 ASP A O 1
ATOM 609 N N . SER A 1 76 ? 8.084 -16.880 6.829 1.00 48.72 76 SER A N 1
ATOM 610 C CA . SER A 1 76 ? 8.407 -15.785 5.902 1.00 48.72 76 SER A CA 1
ATOM 611 C C . SER A 1 76 ? 8.458 -16.237 4.432 1.00 48.72 76 SER A C 1
ATOM 613 O O . SER A 1 76 ? 8.432 -15.399 3.528 1.00 48.72 76 SER A O 1
ATOM 615 N N . ASP A 1 77 ? 8.457 -17.553 4.189 1.00 47.91 77 ASP A N 1
ATOM 616 C CA . ASP A 1 77 ? 8.437 -18.175 2.862 1.00 47.91 77 ASP A CA 1
ATOM 617 C C . ASP A 1 77 ? 7.121 -17.940 2.092 1.00 47.91 77 ASP A C 1
ATOM 619 O O . ASP A 1 77 ? 7.105 -18.064 0.866 1.00 47.91 77 ASP A O 1
ATOM 623 N N . ASP A 1 78 ? 6.042 -17.512 2.762 1.00 54.72 78 ASP A N 1
ATOM 624 C CA . ASP A 1 78 ? 4.763 -17.172 2.114 1.00 54.72 78 ASP A CA 1
ATOM 625 C C . ASP A 1 78 ? 4.734 -15.752 1.493 1.00 54.72 78 ASP A C 1
ATOM 627 O O . ASP A 1 78 ? 3.748 -15.378 0.854 1.00 54.72 78 ASP A O 1
ATOM 631 N N . GLY A 1 79 ? 5.781 -14.931 1.674 1.00 60.31 79 GLY A N 1
ATOM 632 C CA . GLY A 1 79 ? 5.812 -13.544 1.171 1.00 60.31 79 GLY A CA 1
ATOM 633 C C . GLY A 1 79 ? 4.854 -12.589 1.902 1.00 60.31 79 GLY A C 1
ATOM 634 O O . GLY A 1 79 ? 4.360 -11.611 1.330 1.00 60.31 79 GLY A O 1
ATOM 635 N N . ASP A 1 80 ? 4.558 -12.891 3.165 1.00 72.88 80 ASP A N 1
ATOM 636 C CA . ASP A 1 80 ? 3.678 -12.109 4.025 1.00 72.88 80 ASP A CA 1
ATOM 637 C C . ASP A 1 80 ? 4.422 -10.946 4.689 1.00 72.88 80 ASP A C 1
ATOM 639 O O . ASP A 1 80 ? 5.269 -11.152 5.554 1.00 72.88 80 ASP A O 1
ATOM 643 N N . GLU A 1 81 ? 4.080 -9.717 4.305 1.00 76.50 81 GLU A N 1
ATOM 644 C CA . GLU A 1 81 ? 4.753 -8.510 4.796 1.00 76.50 81 GLU A CA 1
ATOM 645 C C . GLU A 1 81 ? 3.862 -7.665 5.735 1.00 76.50 81 GLU A C 1
ATOM 647 O O . GLU A 1 81 ? 4.156 -6.497 5.989 1.00 76.50 81 GLU A O 1
ATOM 652 N N . ILE A 1 82 ? 2.735 -8.216 6.219 1.00 82.12 82 ILE A N 1
ATOM 653 C CA . ILE A 1 82 ? 1.753 -7.483 7.050 1.00 82.12 82 ILE A CA 1
ATOM 654 C C . ILE A 1 82 ? 1.535 -8.154 8.404 1.00 82.12 82 ILE A C 1
ATOM 656 O O . ILE A 1 82 ? 1.236 -7.477 9.394 1.00 82.12 82 ILE A O 1
ATOM 660 N N . ASN A 1 83 ? 1.682 -9.470 8.500 1.00 81.44 83 ASN A N 1
ATOM 661 C CA . ASN A 1 83 ? 1.542 -10.136 9.787 1.00 81.44 83 ASN A CA 1
ATOM 662 C C . ASN A 1 83 ? 2.542 -9.643 10.821 1.00 81.44 83 ASN A C 1
ATOM 664 O O . ASN A 1 83 ? 3.696 -9.356 10.526 1.00 81.44 83 ASN A O 1
ATOM 668 N N . GLY A 1 84 ? 2.075 -9.532 12.063 1.00 77.44 84 GLY A N 1
ATOM 669 C CA . GLY A 1 84 ? 2.912 -9.066 13.164 1.00 77.44 84 GLY A CA 1
ATOM 670 C C . GLY A 1 84 ? 3.268 -7.592 13.124 1.00 77.44 84 GLY A C 1
ATOM 671 O O . GLY A 1 84 ? 3.899 -7.119 14.069 1.00 77.44 84 GLY A O 1
ATOM 672 N N . THR A 1 85 ? 2.854 -6.867 12.087 1.00 86.25 85 THR A N 1
ATOM 673 C CA . THR A 1 85 ? 3.054 -5.428 11.996 1.00 86.25 85 THR A CA 1
ATOM 674 C C . THR A 1 85 ? 2.008 -4.680 12.809 1.00 86.25 85 THR A C 1
ATOM 676 O O . THR A 1 85 ? 0.874 -5.138 13.008 1.00 86.25 85 THR A O 1
ATOM 679 N N . ALA A 1 86 ? 2.385 -3.495 13.269 1.00 89.31 86 ALA A N 1
ATOM 680 C CA . ALA A 1 86 ? 1.439 -2.511 13.751 1.00 89.31 86 ALA A CA 1
ATOM 681 C C . ALA A 1 86 ? 1.874 -1.094 13.393 1.00 89.31 86 ALA A C 1
ATOM 683 O O . ALA A 1 86 ? 3.058 -0.817 13.226 1.00 89.31 86 ALA A O 1
ATOM 684 N N . PHE A 1 87 ? 0.900 -0.201 13.302 1.00 90.62 87 PHE A N 1
ATOM 685 C CA . PHE A 1 87 ? 1.066 1.202 12.971 1.00 90.62 87 PHE A CA 1
ATOM 686 C C . PHE A 1 87 ? 0.936 2.041 14.238 1.00 90.62 87 PHE A C 1
ATOM 688 O O . PHE A 1 87 ? -0.021 1.895 15.008 1.00 90.62 87 PHE A O 1
ATOM 695 N N . ALA A 1 88 ? 1.906 2.921 14.460 1.00 89.62 88 ALA A N 1
ATOM 696 C CA . ALA A 1 88 ? 1.891 3.842 15.577 1.00 89.62 88 ALA A CA 1
ATOM 697 C C . ALA A 1 88 ? 1.008 5.047 15.239 1.00 89.62 88 ALA A C 1
ATOM 699 O O . ALA A 1 88 ? 1.212 5.759 14.251 1.00 89.62 88 ALA A O 1
ATOM 700 N N . LEU A 1 89 ? -0.000 5.238 16.079 1.00 91.25 89 LEU A N 1
ATOM 701 C CA . LEU A 1 89 ? -0.945 6.343 16.044 1.00 91.25 89 LEU A CA 1
ATOM 702 C C . LEU A 1 89 ? -0.529 7.413 17.062 1.00 91.25 89 LEU A C 1
ATOM 704 O O . LEU A 1 89 ? 0.304 7.160 17.936 1.00 91.25 89 LEU A O 1
ATOM 708 N N . THR A 1 90 ? -1.077 8.626 16.963 1.00 88.81 90 THR A N 1
ATOM 709 C CA . THR A 1 90 ? -0.620 9.759 17.798 1.00 88.81 90 THR A CA 1
ATOM 710 C C . THR A 1 90 ? -0.872 9.571 19.292 1.00 88.81 90 THR A C 1
ATOM 712 O O . THR A 1 90 ? -0.235 10.227 20.108 1.00 88.81 90 THR A O 1
ATOM 715 N N . ASP A 1 91 ? -1.795 8.687 19.666 1.00 87.44 91 ASP A N 1
ATOM 716 C CA . ASP A 1 91 ? -2.149 8.382 21.050 1.00 87.44 91 ASP A CA 1
ATOM 717 C C . ASP A 1 91 ? -1.333 7.233 21.664 1.00 87.44 91 ASP A C 1
ATOM 719 O O . ASP A 1 91 ? -1.409 7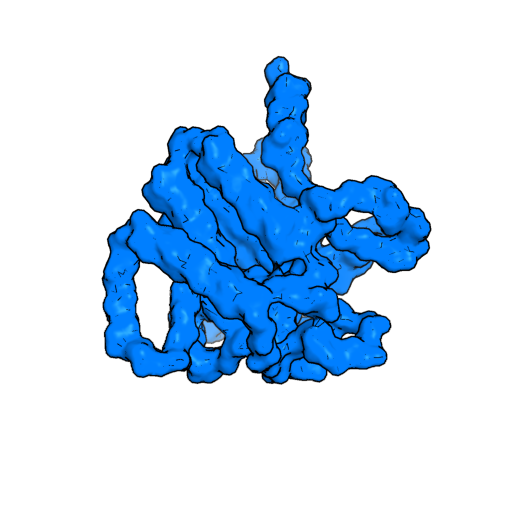.025 22.873 1.00 87.44 91 ASP A O 1
ATOM 723 N N . VAL A 1 92 ? -0.500 6.522 20.894 1.00 85.88 92 VAL A N 1
ATOM 724 C CA . VAL A 1 92 ? 0.254 5.348 21.386 1.00 85.88 92 VAL A CA 1
ATOM 725 C C . VAL A 1 92 ? 1.138 5.673 22.593 1.00 85.88 92 VAL A C 1
ATOM 727 O O . VAL A 1 92 ? 1.240 4.872 23.525 1.00 85.88 92 VAL A O 1
ATOM 730 N N . GLN A 1 93 ? 1.760 6.855 22.604 1.00 78.56 93 GLN A N 1
ATOM 731 C CA . GLN A 1 93 ? 2.638 7.290 23.696 1.00 78.56 93 GLN A CA 1
ATOM 732 C C . GLN A 1 93 ? 1.879 7.685 24.970 1.00 78.56 93 GLN A C 1
ATOM 734 O O . GLN A 1 93 ? 2.464 7.677 26.050 1.00 78.56 93 GLN A O 1
ATOM 739 N N . VAL A 1 94 ? 0.586 8.001 24.859 1.00 82.62 94 VAL A N 1
ATOM 740 C CA . VAL A 1 94 ? -0.286 8.355 25.992 1.00 82.62 94 VAL A CA 1
ATOM 741 C C . VAL A 1 94 ? -1.240 7.217 26.371 1.00 82.62 94 VAL A C 1
ATOM 743 O O . VAL A 1 94 ? -2.217 7.435 27.079 1.00 82.62 94 VAL A O 1
ATOM 746 N N . GLY A 1 95 ? -0.945 5.992 25.924 1.00 82.19 95 GLY A N 1
ATOM 747 C CA . GLY A 1 95 ? -1.684 4.783 26.293 1.00 82.19 95 GLY A CA 1
ATOM 748 C C . GLY A 1 95 ? -2.732 4.322 25.280 1.00 82.19 95 GLY A C 1
ATOM 749 O O . GLY A 1 95 ? -3.434 3.350 25.544 1.00 82.19 95 GLY A O 1
ATOM 750 N N . GLY A 1 96 ? -2.834 4.969 24.119 1.00 86.88 96 GLY A N 1
ATOM 751 C CA . GLY A 1 96 ? -3.642 4.497 22.996 1.00 86.88 96 GLY A CA 1
ATOM 752 C C . GLY A 1 96 ? -3.127 3.176 22.423 1.00 86.88 96 GLY A C 1
ATOM 753 O O . GLY A 1 96 ? -1.941 2.848 22.546 1.00 86.88 96 GLY A O 1
ATOM 754 N N . ALA A 1 97 ? -4.027 2.416 21.804 1.00 90.62 97 ALA A N 1
ATOM 755 C CA . ALA A 1 97 ? -3.704 1.131 21.202 1.00 90.62 97 ALA A CA 1
ATOM 756 C C . ALA A 1 97 ? -2.869 1.301 19.926 1.00 90.62 97 ALA A C 1
ATOM 758 O O . ALA A 1 97 ? -3.057 2.252 19.160 1.00 90.62 97 ALA A O 1
ATOM 759 N N . TYR A 1 98 ? -1.981 0.348 19.660 1.00 91.12 98 TYR A N 1
ATOM 760 C CA . TYR A 1 98 ? -1.415 0.213 18.320 1.00 91.12 98 TYR A CA 1
ATOM 761 C C . TYR A 1 98 ? -2.479 -0.279 17.334 1.00 91.12 98 TYR A C 1
ATOM 763 O O . TYR A 1 98 ? -3.262 -1.165 17.667 1.00 91.12 98 TYR A O 1
ATOM 771 N N . LEU A 1 99 ? -2.456 0.227 16.096 1.00 93.62 99 LEU A N 1
ATOM 772 C CA . LEU A 1 99 ? -3.272 -0.328 15.017 1.00 93.62 99 LEU A CA 1
ATOM 773 C C . LEU A 1 99 ? -2.544 -1.516 14.386 1.00 93.62 99 LEU A C 1
ATOM 775 O O . LEU A 1 99 ? -1.611 -1.320 13.612 1.00 93.62 99 LEU A O 1
ATOM 779 N N . THR A 1 100 ? -2.935 -2.746 14.701 1.00 91.81 100 THR A N 1
ATOM 780 C CA . THR A 1 100 ? -2.264 -3.935 14.154 1.00 91.81 100 THR A CA 1
ATOM 781 C C . THR A 1 100 ? -2.692 -4.229 12.715 1.00 91.81 100 THR A C 1
ATOM 783 O O . THR A 1 100 ? -3.812 -3.918 12.295 1.00 91.81 100 THR A O 1
ATOM 786 N N . GLY A 1 101 ? -1.821 -4.894 11.949 1.00 90.12 101 GLY A N 1
ATOM 787 C CA . GLY A 1 101 ? -2.164 -5.398 10.616 1.00 90.12 101 GLY A CA 1
ATOM 788 C C . GLY A 1 101 ? -3.365 -6.353 10.636 1.00 90.12 101 GLY A C 1
ATOM 789 O O . GLY A 1 101 ? -4.141 -6.386 9.680 1.00 90.12 101 GLY A O 1
ATOM 790 N N . TYR A 1 102 ? -3.570 -7.088 11.737 1.00 90.31 102 TYR 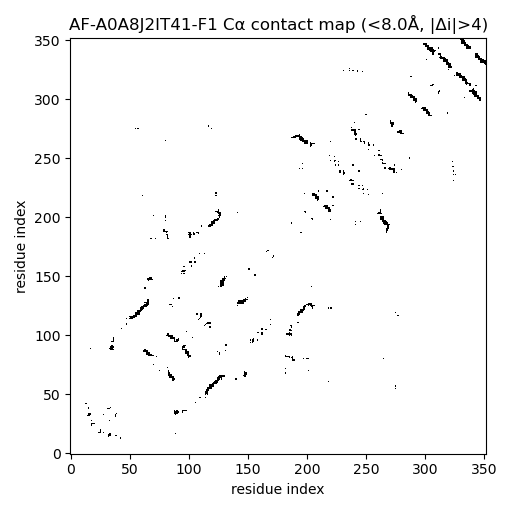A N 1
ATOM 791 C CA . TYR A 1 102 ? -4.756 -7.921 11.958 1.00 90.31 102 TYR A CA 1
ATOM 792 C C . TYR A 1 102 ? -6.028 -7.073 12.097 1.00 90.31 102 TYR A C 1
ATOM 794 O O . TYR A 1 102 ? -6.970 -7.278 11.334 1.00 90.31 102 TYR A O 1
ATOM 802 N N . GLN A 1 103 ? -6.037 -6.081 12.997 1.00 94.06 103 GLN A N 1
ATOM 803 C CA . GLN A 1 103 ? -7.184 -5.185 13.205 1.00 94.06 103 GLN A CA 1
ATOM 804 C C . GLN A 1 103 ? -7.592 -4.479 11.903 1.00 94.06 103 GLN A C 1
ATOM 806 O O . GLN A 1 103 ? -8.761 -4.521 11.513 1.00 94.06 103 GLN A O 1
ATOM 811 N N . LEU A 1 104 ? -6.624 -3.898 11.179 1.00 95.81 104 LEU A N 1
ATOM 812 C CA . LEU A 1 104 ? -6.887 -3.269 9.882 1.00 95.81 104 LEU A CA 1
ATOM 813 C C . LEU A 1 104 ? -7.438 -4.283 8.870 1.00 95.81 104 LEU A C 1
ATOM 815 O O . LEU A 1 104 ? -8.361 -3.967 8.118 1.00 95.81 104 LEU A O 1
ATOM 819 N N . GLY A 1 105 ? -6.903 -5.506 8.865 1.00 94.38 105 GLY A N 1
ATOM 820 C CA . GLY A 1 105 ? -7.355 -6.565 7.973 1.00 94.38 105 GLY A CA 1
ATOM 821 C C . GLY A 1 105 ? -8.789 -7.005 8.216 1.00 94.38 105 GLY A C 1
ATOM 822 O O . GLY A 1 105 ? -9.520 -7.177 7.245 1.00 94.38 105 GLY A O 1
ATOM 823 N N . VAL A 1 106 ? -9.231 -7.094 9.471 1.00 94.75 106 VAL A N 1
ATOM 824 C CA . VAL A 1 106 ? -10.639 -7.362 9.809 1.00 94.75 106 VAL A CA 1
ATOM 825 C C . VAL A 1 106 ? -11.546 -6.272 9.232 1.00 94.75 106 VAL A C 1
ATOM 827 O O . VAL A 1 106 ? -12.550 -6.566 8.580 1.00 94.75 106 VAL A O 1
ATOM 830 N N . TRP A 1 107 ? -11.190 -4.998 9.405 1.00 96.88 107 TRP A N 1
ATOM 831 C CA . TRP A 1 107 ? -12.023 -3.899 8.915 1.00 96.88 107 TRP A CA 1
ATOM 832 C C . TRP A 1 107 ? -12.058 -3.813 7.384 1.00 96.88 107 TRP A C 1
ATOM 834 O O . TRP A 1 107 ? -13.120 -3.603 6.796 1.00 96.88 107 TRP A O 1
ATOM 844 N N . VAL A 1 108 ? -10.919 -4.024 6.721 1.00 96.88 108 VAL A N 1
ATOM 845 C CA . VAL A 1 108 ? -10.845 -4.071 5.252 1.00 96.88 108 VAL A CA 1
ATOM 846 C C . VAL A 1 108 ? -11.618 -5.267 4.704 1.00 96.88 108 VAL A C 1
ATOM 848 O O . VAL A 1 108 ? -12.373 -5.122 3.744 1.00 96.88 108 VAL A O 1
ATOM 851 N N . ARG A 1 109 ? -11.507 -6.433 5.342 1.00 95.31 109 ARG A N 1
ATOM 852 C CA . ARG A 1 109 ? -12.280 -7.621 4.981 1.00 95.31 109 ARG A CA 1
ATOM 853 C C . ARG A 1 109 ? -13.780 -7.354 5.049 1.00 95.31 109 ARG A C 1
ATOM 855 O O . ARG A 1 109 ? -14.496 -7.740 4.133 1.00 95.31 109 ARG A O 1
ATOM 862 N N . LYS A 1 110 ? -14.265 -6.651 6.076 1.00 95.94 110 LYS A N 1
ATOM 863 C CA . LYS A 1 110 ? -15.682 -6.265 6.186 1.00 95.94 110 LYS A CA 1
ATOM 864 C C . LYS A 1 110 ? -16.142 -5.417 5.000 1.00 95.94 110 LYS A C 1
ATOM 866 O O . LYS A 1 110 ? -17.210 -5.667 4.439 1.00 95.94 110 LYS A O 1
ATOM 871 N N . LEU A 1 111 ? -15.339 -4.436 4.595 1.00 96.75 111 LEU A N 1
ATOM 872 C CA . LEU A 1 111 ? -15.617 -3.620 3.412 1.00 96.75 111 LEU A CA 1
ATOM 873 C C . LEU A 1 111 ? -15.729 -4.495 2.146 1.00 96.75 111 LEU A C 1
ATOM 875 O O . LEU A 1 111 ? -16.706 -4.398 1.403 1.00 96.75 111 LEU A O 1
ATOM 879 N N . VAL A 1 112 ? -14.796 -5.424 1.952 1.00 95.44 112 VAL A N 1
ATOM 880 C CA . VAL A 1 112 ? -14.773 -6.287 0.763 1.00 95.44 112 VAL A CA 1
ATOM 881 C C . VAL A 1 112 ? -15.871 -7.354 0.790 1.00 95.44 112 VAL A C 1
ATOM 883 O O . VAL A 1 112 ? -16.705 -7.432 -0.110 1.00 95.44 112 VAL A O 1
ATOM 886 N N . GLU A 1 113 ? -15.903 -8.195 1.820 1.00 94.81 113 GLU A N 1
ATOM 887 C CA . GLU A 1 113 ? -16.753 -9.386 1.862 1.00 94.81 113 GLU A CA 1
ATOM 888 C C . GLU A 1 113 ? -18.209 -9.055 2.203 1.00 94.81 113 GLU A C 1
ATOM 890 O O . GLU A 1 113 ? -19.111 -9.676 1.635 1.00 94.81 113 GLU A O 1
ATOM 895 N N . VAL A 1 114 ? -18.459 -8.080 3.084 1.00 94.94 114 VAL A N 1
ATOM 896 C CA . VAL A 1 114 ? -19.819 -7.730 3.531 1.00 94.94 114 VAL A CA 1
ATOM 897 C C . VAL A 1 114 ? -20.383 -6.581 2.709 1.00 94.94 114 VAL A C 1
ATOM 899 O O . VAL A 1 114 ? -21.491 -6.689 2.186 1.00 94.94 114 VAL A O 1
ATOM 902 N N . LYS A 1 115 ? -19.629 -5.484 2.565 1.00 95.94 115 LYS A N 1
ATOM 903 C CA . LYS A 1 115 ? -20.101 -4.303 1.823 1.00 95.94 115 LYS A CA 1
ATOM 904 C C . LYS A 1 115 ? -19.907 -4.418 0.314 1.00 95.94 115 LYS A C 1
ATOM 906 O O . LYS A 1 115 ? -20.465 -3.600 -0.409 1.00 95.94 115 LYS A O 1
ATOM 911 N N . LYS A 1 116 ? -19.201 -5.450 -0.166 1.00 95.88 116 LYS A N 1
ATOM 912 C CA . LYS A 1 116 ? -18.948 -5.695 -1.596 1.00 95.88 116 LYS A CA 1
ATOM 913 C C . LYS A 1 116 ? -18.285 -4.494 -2.273 1.00 95.88 116 LYS A C 1
ATOM 915 O O . LYS A 1 116 ? -18.603 -4.172 -3.418 1.00 95.88 116 LYS A O 1
ATOM 920 N N . THR A 1 117 ? -17.389 -3.826 -1.551 1.00 94.94 117 THR A N 1
ATOM 921 C CA . THR A 1 117 ? -16.580 -2.732 -2.088 1.00 94.94 117 THR A CA 1
ATOM 922 C C . THR A 1 117 ? -15.225 -3.240 -2.550 1.00 94.94 117 THR A C 1
ATOM 924 O O . THR A 1 117 ? -14.723 -4.268 -2.093 1.00 94.94 117 THR A O 1
ATOM 927 N N . ARG A 1 118 ? -14.607 -2.495 -3.461 1.00 93.94 118 ARG A N 1
ATOM 928 C CA . ARG A 1 118 ? -13.209 -2.694 -3.826 1.00 93.94 118 ARG A CA 1
ATOM 929 C C . ARG A 1 118 ? -12.345 -1.857 -2.897 1.00 93.94 118 ARG A C 1
ATOM 931 O O . ARG A 1 118 ? -12.503 -0.642 -2.857 1.00 93.94 118 ARG A O 1
ATOM 938 N N . VAL A 1 119 ? -11.401 -2.471 -2.187 1.00 95.75 119 VAL A N 1
ATOM 939 C CA . VAL A 1 119 ? -10.537 -1.729 -1.253 1.00 95.75 119 VAL A CA 1
ATOM 940 C C . VAL A 1 119 ? -9.095 -1.728 -1.724 1.00 95.75 119 VAL A C 1
ATOM 942 O O . VAL A 1 119 ? -8.557 -2.777 -2.052 1.00 95.75 119 VAL A O 1
ATOM 945 N N . THR A 1 120 ? -8.453 -0.567 -1.749 1.00 96.06 120 THR A N 1
ATOM 946 C CA . THR A 1 120 ? -7.005 -0.446 -1.936 1.00 96.06 120 THR A CA 1
ATOM 947 C C . THR A 1 120 ? -6.387 0.108 -0.666 1.00 96.06 120 THR A C 1
ATOM 949 O O . THR A 1 120 ? -6.835 1.132 -0.157 1.00 96.06 120 THR A O 1
ATOM 952 N N . VAL A 1 121 ? -5.325 -0.530 -0.189 1.00 96.06 121 VAL A N 1
ATOM 953 C CA . VAL A 1 121 ? -4.556 -0.101 0.976 1.00 96.06 121 VAL A CA 1
ATOM 954 C C . VAL A 1 121 ? -3.136 0.236 0.529 1.00 96.06 121 VAL A C 1
ATOM 956 O O . VAL A 1 121 ? -2.474 -0.563 -0.124 1.00 96.06 121 VAL A O 1
ATOM 959 N N . THR A 1 122 ? -2.661 1.430 0.861 1.00 95.12 122 THR A N 1
ATOM 960 C CA . THR A 1 122 ? -1.275 1.860 0.625 1.00 95.12 122 THR A CA 1
ATOM 961 C C . THR A 1 122 ? -0.627 2.207 1.958 1.00 95.12 122 THR A C 1
ATOM 963 O O . THR A 1 122 ? -1.163 3.043 2.685 1.00 95.12 122 THR A O 1
ATOM 966 N N . LEU A 1 123 ? 0.497 1.567 2.270 1.00 93.81 123 LEU A N 1
ATOM 967 C CA . LEU A 1 123 ? 1.177 1.644 3.561 1.00 93.81 123 LEU A CA 1
ATOM 968 C C . LEU A 1 123 ? 2.601 2.174 3.349 1.00 93.81 123 LEU A C 1
ATOM 970 O O . LEU A 1 123 ? 3.507 1.414 3.008 1.00 93.81 123 LEU A O 1
ATOM 974 N N . ASP A 1 124 ? 2.785 3.484 3.515 1.00 90.50 124 ASP A N 1
ATOM 975 C CA . ASP A 1 124 ? 4.099 4.139 3.505 1.00 90.50 124 ASP A CA 1
ATOM 976 C C . ASP A 1 124 ? 4.685 4.144 4.918 1.00 90.50 124 ASP A C 1
ATOM 978 O O . ASP A 1 124 ? 4.574 5.111 5.675 1.00 90.50 124 ASP A O 1
ATOM 982 N N . SER A 1 125 ? 5.195 2.985 5.327 1.00 85.25 125 SER A N 1
ATOM 983 C CA . SER A 1 125 ? 5.652 2.747 6.689 1.00 85.25 125 SER A CA 1
ATOM 984 C C . SER A 1 125 ? 6.815 1.763 6.725 1.00 85.25 125 SER A C 1
ATOM 986 O O . SER A 1 125 ? 6.891 0.866 5.885 1.00 85.25 125 SER A O 1
ATOM 988 N N . CYS A 1 126 ? 7.707 1.929 7.703 1.00 74.81 126 CYS A N 1
ATOM 989 C CA . CYS A 1 126 ? 8.776 0.980 8.021 1.00 74.81 126 CYS A CA 1
ATOM 990 C C . CYS A 1 126 ? 8.315 0.063 9.146 1.00 74.81 126 CYS A C 1
ATOM 992 O O . CYS A 1 126 ? 7.744 0.558 10.113 1.00 74.81 126 CYS A O 1
ATOM 994 N N . TYR A 1 127 ? 8.670 -1.218 9.099 1.00 67.69 127 TYR A N 1
ATOM 995 C CA . TYR A 1 127 ? 8.390 -2.154 10.195 1.00 67.69 127 TYR A CA 1
ATOM 996 C C . TYR A 1 127 ? 9.635 -2.513 11.022 1.00 67.69 127 TYR A C 1
ATOM 998 O O . TYR A 1 127 ? 9.510 -3.098 12.092 1.00 67.69 127 TYR A O 1
ATOM 1006 N N . SER A 1 128 ? 10.828 -2.088 10.591 1.00 50.00 128 SER A N 1
ATOM 1007 C CA . SER A 1 128 ? 12.118 -2.349 11.255 1.00 50.00 128 SER A CA 1
ATOM 1008 C C . SER A 1 128 ? 12.319 -1.635 12.605 1.00 50.00 128 SER A C 1
ATOM 1010 O O . SER A 1 128 ? 13.325 -1.859 13.276 1.00 50.00 128 SER A O 1
ATOM 1012 N N . GLY A 1 129 ? 11.403 -0.743 12.998 1.00 48.56 129 GLY A N 1
ATOM 1013 C CA . GLY A 1 129 ? 11.561 0.151 14.144 1.00 48.56 129 GLY A CA 1
ATOM 1014 C C . GLY A 1 129 ? 11.196 -0.455 15.507 1.00 48.56 129 GLY A C 1
ATOM 1015 O O . GLY A 1 129 ? 10.356 -1.346 15.626 1.00 48.56 129 GLY A O 1
ATOM 1016 N N . LYS A 1 130 ? 11.803 0.107 16.562 1.00 52.25 130 LYS A N 1
ATOM 1017 C CA . LYS A 1 130 ? 11.471 -0.141 17.974 1.00 52.25 130 LYS A CA 1
ATOM 1018 C C . LYS A 1 130 ? 10.062 0.308 18.339 1.00 52.25 130 LYS A C 1
ATOM 1020 O O . LYS A 1 130 ? 9.554 1.291 17.809 1.00 52.25 130 LYS A O 1
ATOM 1025 N N . GLY A 1 131 ? 9.528 -0.331 19.376 1.00 48.97 131 GLY A N 1
ATOM 1026 C CA . GLY A 1 131 ? 8.374 0.150 20.127 1.00 48.97 131 GLY A CA 1
ATOM 1027 C C . GLY A 1 131 ? 8.477 1.598 20.588 1.00 48.97 131 GLY A C 1
ATOM 1028 O O . GLY A 1 131 ? 9.528 2.042 21.050 1.00 48.97 131 GLY A O 1
ATOM 1029 N N . PHE A 1 132 ? 7.359 2.318 20.498 1.00 50.81 132 PHE A N 1
ATOM 1030 C CA . PHE A 1 132 ? 7.233 3.728 20.879 1.00 50.81 132 PHE A CA 1
ATOM 1031 C C . PHE A 1 132 ? 7.052 3.938 22.386 1.00 50.81 132 PHE A C 1
ATOM 1033 O O . PHE A 1 132 ? 7.178 5.063 22.877 1.00 50.81 132 PHE A O 1
ATOM 1040 N N . ARG A 1 133 ? 6.753 2.874 23.138 1.00 50.81 133 ARG A N 1
ATOM 1041 C CA . ARG A 1 133 ? 6.512 2.939 24.582 1.00 50.81 133 ARG A CA 1
ATOM 1042 C C . ARG A 1 133 ? 7.842 2.816 25.339 1.00 50.81 133 ARG A C 1
ATOM 1044 O O . ARG A 1 133 ? 8.626 1.908 25.084 1.00 50.81 133 ARG A O 1
ATOM 1051 N N . ASN A 1 134 ? 8.092 3.742 26.273 1.00 42.28 134 ASN A N 1
ATOM 1052 C CA . ASN A 1 134 ? 9.319 3.894 27.085 1.00 42.28 134 ASN A CA 1
ATOM 1053 C C . ASN A 1 134 ? 10.566 4.517 26.406 1.00 42.28 134 ASN A C 1
ATOM 1055 O O . ASN A 1 134 ? 11.669 4.418 26.950 1.00 42.28 134 ASN A O 1
ATOM 1059 N N . SER A 1 135 ? 10.444 5.216 25.270 1.00 46.06 135 SER A N 1
ATOM 1060 C CA . SER A 1 135 ? 11.568 5.982 24.701 1.00 46.06 135 SER A CA 1
ATOM 1061 C C . SER A 1 135 ? 11.677 7.393 25.315 1.00 46.06 135 SER A C 1
ATOM 1063 O O . SER A 1 135 ? 10.993 8.316 24.882 1.00 46.06 135 SER A O 1
ATOM 1065 N N . ASN A 1 136 ? 12.587 7.603 26.277 1.00 38.00 136 ASN A N 1
ATOM 1066 C CA . ASN A 1 136 ? 12.841 8.912 26.925 1.00 38.00 136 ASN A CA 1
ATOM 1067 C C . ASN A 1 136 ? 13.541 9.968 26.032 1.00 38.00 136 ASN A C 1
ATOM 1069 O O . ASN A 1 136 ? 14.054 10.968 26.535 1.00 38.00 136 ASN A O 1
ATOM 1073 N N . LYS A 1 137 ? 13.609 9.764 24.713 1.00 38.59 137 LYS A N 1
ATOM 1074 C CA . LYS A 1 137 ? 14.175 10.721 23.752 1.00 38.59 137 LYS A CA 1
ATOM 1075 C C . LYS A 1 137 ? 13.357 10.702 22.464 1.00 38.59 137 LYS A C 1
ATOM 1077 O O . LYS A 1 137 ? 13.386 9.723 21.726 1.00 38.59 137 LYS A O 1
ATOM 1082 N N . VAL A 1 138 ? 12.648 11.798 22.208 1.00 39.25 138 VAL A N 1
ATOM 1083 C CA . VAL A 1 138 ? 11.960 12.071 20.943 1.00 39.25 138 VAL A CA 1
ATOM 1084 C C . VAL A 1 138 ? 12.956 12.706 19.982 1.00 39.25 138 VAL A C 1
ATOM 1086 O O . VAL A 1 138 ? 13.402 13.822 20.224 1.00 39.25 138 VAL A O 1
ATOM 1089 N N . THR A 1 139 ? 13.332 11.967 18.937 1.00 38.38 139 THR A N 1
ATOM 1090 C CA . THR A 1 139 ? 13.472 12.402 17.528 1.00 38.38 139 THR A CA 1
ATOM 1091 C C . THR A 1 139 ? 14.226 11.320 16.768 1.00 38.38 139 THR A C 1
ATOM 1093 O O . THR A 1 139 ? 15.428 11.425 16.570 1.00 38.38 139 THR A O 1
ATOM 1096 N N . MET A 1 140 ? 13.533 10.268 16.332 1.00 36.06 140 MET A N 1
ATOM 1097 C CA . MET A 1 140 ? 13.972 9.474 15.183 1.00 36.06 140 MET A CA 1
ATOM 1098 C C . MET A 1 140 ? 12.748 8.875 14.501 1.00 36.06 140 MET A C 1
ATOM 1100 O O . MET A 1 140 ? 11.941 8.224 15.159 1.00 36.06 140 MET A O 1
ATOM 1104 N N . ARG A 1 141 ? 12.636 9.068 13.179 1.00 44.91 141 ARG A N 1
ATOM 1105 C CA . ARG A 1 141 ? 11.622 8.392 12.356 1.00 44.91 141 ARG A CA 1
ATOM 1106 C C . ARG A 1 141 ? 11.937 6.911 12.092 1.00 44.91 141 ARG A C 1
ATOM 1108 O O . ARG A 1 141 ? 11.117 6.183 11.542 1.00 44.91 141 ARG A O 1
ATOM 1115 N N . THR A 1 142 ? 13.108 6.478 12.544 1.00 36.81 142 THR A N 1
ATOM 1116 C CA . THR A 1 142 ? 13.656 5.141 12.362 1.00 36.81 142 THR A CA 1
ATOM 1117 C C . THR A 1 142 ? 14.482 4.824 13.597 1.00 36.81 142 THR A C 1
ATOM 1119 O O . THR A 1 142 ? 15.483 5.487 13.863 1.00 36.81 142 THR A O 1
ATOM 1122 N N . SER A 1 143 ? 14.072 3.847 14.400 1.00 38.09 143 SER A N 1
ATOM 1123 C CA . SER A 1 143 ? 14.974 3.337 15.427 1.00 38.09 143 SER A CA 1
ATOM 1124 C C . SER A 1 143 ? 15.881 2.303 14.777 1.00 38.09 143 SER A C 1
ATOM 1126 O O . SER A 1 143 ? 15.384 1.295 14.291 1.00 38.09 143 SER A O 1
ATOM 1128 N N . GLN A 1 144 ? 17.195 2.537 14.777 1.00 40.12 144 GLN A N 1
ATOM 1129 C CA . GLN A 1 144 ? 18.193 1.540 14.380 1.00 40.12 144 GLN A CA 1
ATOM 1130 C C . GLN A 1 144 ? 18.208 0.385 15.390 1.00 40.12 144 GLN A C 1
ATOM 1132 O O . GLN A 1 144 ? 19.061 0.339 16.278 1.00 40.12 144 GLN A O 1
ATOM 1137 N N . SER A 1 145 ? 17.229 -0.516 15.325 1.00 43.97 145 SER A N 1
ATOM 1138 C CA . SER A 1 145 ? 17.252 -1.790 16.041 1.00 43.97 145 SER A CA 1
ATOM 1139 C C . SER A 1 145 ? 16.052 -2.650 15.651 1.00 43.97 145 SER A C 1
ATOM 1141 O O . SER A 1 145 ? 14.922 -2.260 15.932 1.00 43.97 145 SER A O 1
ATOM 1143 N N . ASN A 1 146 ? 16.310 -3.857 15.137 1.00 47.78 146 ASN A N 1
ATOM 1144 C CA . ASN A 1 146 ? 15.332 -4.939 14.931 1.00 47.78 146 ASN A CA 1
ATOM 1145 C C . ASN A 1 146 ? 14.742 -5.486 16.257 1.00 47.78 146 ASN A C 1
ATOM 1147 O O . ASN A 1 146 ? 14.625 -6.695 16.446 1.00 47.78 146 ASN A O 1
ATOM 1151 N N . THR A 1 147 ? 14.431 -4.641 17.241 1.00 54.06 147 THR A N 1
ATOM 1152 C CA . THR A 1 147 ? 13.888 -5.091 18.531 1.00 54.06 147 THR A CA 1
ATOM 1153 C C . THR A 1 147 ? 12.374 -4.940 18.565 1.00 54.06 147 THR A C 1
ATOM 1155 O O . THR A 1 147 ? 11.855 -3.829 18.487 1.00 54.06 147 THR A O 1
ATOM 1158 N N . ILE A 1 148 ? 11.704 -6.077 18.739 1.00 60.50 148 ILE A N 1
ATOM 1159 C CA . ILE A 1 148 ? 10.250 -6.254 18.824 1.00 60.50 148 ILE A CA 1
ATOM 1160 C C . ILE A 1 148 ? 9.668 -5.501 20.031 1.00 60.50 148 ILE A C 1
ATOM 1162 O O . ILE A 1 148 ? 10.184 -5.631 21.147 1.00 60.50 148 ILE A O 1
ATOM 1166 N N . ASP A 1 149 ? 8.557 -4.782 19.842 1.00 66.31 149 ASP A N 1
ATOM 1167 C CA . ASP A 1 149 ? 7.793 -4.198 20.953 1.00 66.31 149 ASP A CA 1
ATOM 1168 C C . ASP A 1 149 ? 6.801 -5.208 21.534 1.00 66.31 149 ASP A C 1
ATOM 1170 O O . ASP A 1 149 ? 5.709 -5.416 20.999 1.00 66.31 149 ASP A O 1
ATOM 1174 N N . LYS A 1 150 ? 7.167 -5.798 22.674 1.00 66.00 150 LYS A N 1
ATOM 1175 C CA . LYS A 1 150 ? 6.311 -6.727 23.427 1.00 66.00 150 LYS A CA 1
ATOM 1176 C C . LYS A 1 150 ? 5.425 -6.039 24.475 1.00 66.00 150 LYS A C 1
ATOM 1178 O O . LYS A 1 150 ? 4.740 -6.731 25.221 1.00 66.00 150 LYS A O 1
ATOM 1183 N N . SER A 1 151 ? 5.439 -4.706 24.585 1.00 72.38 151 SER A N 1
ATOM 1184 C CA . SER A 1 151 ? 4.637 -3.998 25.592 1.00 72.38 151 SER A CA 1
ATOM 1185 C C . SER A 1 151 ? 3.144 -4.072 25.256 1.00 72.38 151 SER A C 1
ATOM 1187 O O . SER A 1 151 ? 2.712 -3.632 24.195 1.00 72.38 151 SER A O 1
ATOM 1189 N N . GLN A 1 152 ? 2.333 -4.642 26.138 1.00 77.50 152 GLN A N 1
ATOM 1190 C CA . GLN A 1 152 ? 0.878 -4.701 25.976 1.00 77.50 152 GLN A CA 1
ATOM 1191 C C . GLN A 1 152 ? 0.214 -3.846 27.053 1.00 77.50 152 GLN A C 1
ATOM 1193 O O . GLN A 1 152 ? 0.583 -3.933 28.224 1.00 77.50 152 GLN A O 1
ATOM 1198 N N . LEU A 1 153 ? -0.725 -2.999 26.636 1.00 83.81 153 LEU A N 1
ATOM 1199 C CA . LEU A 1 153 ? -1.620 -2.246 27.513 1.00 83.81 153 LEU A CA 1
ATOM 1200 C C . LEU A 1 153 ? -3.044 -2.792 27.388 1.00 83.81 153 LEU A C 1
ATOM 1202 O O . LEU A 1 153 ? -3.381 -3.405 26.376 1.00 83.81 153 LEU A O 1
ATOM 1206 N N . ASP A 1 154 ? -3.889 -2.500 28.377 1.00 85.81 154 ASP A N 1
ATOM 1207 C CA . ASP A 1 154 ? -5.317 -2.854 28.359 1.00 85.81 154 ASP A CA 1
ATOM 1208 C C . ASP A 1 154 ? -6.010 -2.357 27.081 1.00 85.81 154 ASP A C 1
ATOM 1210 O O . ASP A 1 154 ? -6.787 -3.088 26.475 1.00 85.81 154 ASP A O 1
ATOM 1214 N N . SER A 1 155 ? -5.630 -1.174 26.587 1.00 87.25 155 SER A N 1
ATOM 1215 C CA . SER A 1 155 ? -6.131 -0.628 25.323 1.00 87.25 155 SER A CA 1
ATOM 1216 C C . SER A 1 155 ? -5.786 -1.482 24.098 1.00 87.25 155 SER A C 1
ATOM 1218 O O . SER A 1 155 ? -6.591 -1.548 23.172 1.00 87.25 155 SER A O 1
ATOM 1220 N N . ASP A 1 156 ? -4.627 -2.155 24.072 1.00 87.50 156 ASP A N 1
ATOM 1221 C CA . ASP A 1 156 ? -4.287 -3.080 22.983 1.00 87.50 156 ASP A CA 1
ATOM 1222 C C . ASP A 1 156 ? -5.151 -4.345 23.055 1.00 87.50 156 ASP A C 1
ATOM 1224 O O . ASP A 1 156 ? -5.612 -4.824 22.022 1.00 87.50 156 ASP A O 1
ATOM 1228 N N . PHE A 1 157 ? -5.388 -4.870 24.264 1.00 87.19 157 PHE A N 1
ATOM 1229 C CA . PHE A 1 157 ? -6.244 -6.041 24.462 1.00 87.19 157 PHE A CA 1
ATOM 1230 C C . PHE A 1 157 ? -7.694 -5.746 24.075 1.00 87.19 157 PHE A C 1
ATOM 1232 O O . PHE A 1 157 ? -8.284 -6.516 23.325 1.00 87.19 157 PHE A O 1
ATOM 1239 N N . GLU A 1 158 ? -8.241 -4.608 24.505 1.00 91.31 158 GLU A N 1
ATOM 1240 C CA . GLU A 1 158 ? -9.580 -4.154 24.112 1.00 91.31 158 GLU A CA 1
ATOM 1241 C C . GLU A 1 158 ? -9.698 -3.994 22.588 1.00 91.31 158 GLU A C 1
ATOM 1243 O O . GLU A 1 158 ? -10.672 -4.436 21.977 1.00 91.31 158 GLU A O 1
ATOM 1248 N N . ALA A 1 159 ? -8.685 -3.395 21.956 1.00 91.62 159 ALA A N 1
ATOM 1249 C CA . ALA A 1 159 ? -8.626 -3.222 20.509 1.00 91.62 159 ALA A CA 1
ATOM 1250 C C . ALA A 1 159 ? -8.585 -4.561 19.748 1.00 91.62 159 ALA A C 1
ATOM 1252 O O . ALA A 1 159 ? -9.256 -4.705 18.720 1.00 91.62 159 ALA A O 1
ATOM 1253 N N . ASP A 1 160 ? -7.821 -5.534 20.247 1.00 89.19 160 ASP A N 1
ATOM 1254 C CA . ASP A 1 160 ? -7.740 -6.876 19.672 1.00 89.19 160 ASP A CA 1
ATOM 1255 C C . ASP A 1 160 ? -9.034 -7.673 19.886 1.00 89.19 160 ASP A C 1
ATOM 1257 O O . ASP A 1 160 ? -9.508 -8.313 18.946 1.00 89.19 160 ASP A O 1
ATOM 1261 N N . ASP A 1 161 ? -9.641 -7.607 21.071 1.00 90.44 161 ASP A N 1
ATOM 1262 C CA . ASP A 1 161 ? -10.912 -8.273 21.377 1.00 90.44 161 ASP A CA 1
ATOM 1263 C C . ASP A 1 161 ? -12.058 -7.724 20.517 1.00 90.44 161 ASP A C 1
ATOM 1265 O O . ASP A 1 161 ? -12.851 -8.498 19.970 1.00 90.44 161 ASP A O 1
ATOM 1269 N N . ASP A 1 162 ? -12.101 -6.407 20.302 1.00 92.81 162 ASP A N 1
ATOM 1270 C CA . ASP A 1 162 ? -13.034 -5.768 19.372 1.00 92.81 162 ASP A CA 1
ATOM 1271 C C . ASP A 1 162 ? -12.879 -6.310 17.943 1.00 92.81 162 ASP A C 1
ATOM 1273 O O . ASP A 1 162 ? -13.870 -6.621 17.273 1.00 92.81 162 ASP A O 1
ATOM 1277 N N . ALA A 1 163 ? -11.639 -6.437 17.458 1.00 91.12 163 ALA A N 1
ATOM 1278 C CA . ALA A 1 163 ? -11.367 -6.976 16.129 1.00 91.12 163 ALA A CA 1
ATOM 1279 C C . ALA A 1 163 ? -11.737 -8.464 16.027 1.00 91.12 163 ALA A C 1
ATOM 1281 O O . ALA A 1 163 ? -12.270 -8.894 15.007 1.00 91.12 163 ALA A O 1
ATOM 1282 N N . VAL A 1 164 ? -11.517 -9.253 17.080 1.00 90.06 164 VAL A N 1
ATOM 1283 C CA . VAL A 1 164 ? -11.940 -10.663 17.144 1.00 90.06 164 VAL A CA 1
ATOM 1284 C C . VAL A 1 164 ? -13.449 -10.796 17.100 1.00 90.06 164 VAL A C 1
ATOM 1286 O O . VAL A 1 164 ? -13.966 -11.622 16.350 1.00 90.06 164 VAL A O 1
ATOM 1289 N N . ALA A 1 165 ? -14.162 -9.999 17.894 1.00 91.88 165 ALA A N 1
ATOM 1290 C CA . ALA A 1 165 ? -15.615 -10.022 17.912 1.00 91.88 165 ALA A CA 1
ATOM 1291 C C . ALA A 1 165 ? -16.184 -9.677 16.529 1.00 91.88 165 ALA A C 1
ATOM 1293 O O . ALA A 1 165 ? -17.151 -10.297 16.084 1.00 91.88 165 ALA A O 1
ATOM 1294 N N . GLU A 1 166 ? -15.571 -8.721 15.830 1.00 91.44 166 GLU A N 1
ATOM 1295 C CA . GLU A 1 166 ? -15.976 -8.349 14.479 1.00 91.44 166 GLU A CA 1
ATOM 1296 C C . GLU A 1 166 ? -15.640 -9.429 13.439 1.00 91.44 166 GLU A C 1
ATOM 1298 O O . GLU A 1 166 ? -16.484 -9.748 12.602 1.00 91.44 166 GLU A O 1
ATOM 1303 N N . ASP A 1 167 ? -14.460 -10.051 13.514 1.00 89.38 167 ASP A N 1
ATOM 1304 C CA . ASP A 1 167 ? -14.083 -11.144 12.609 1.00 89.38 167 ASP A CA 1
ATOM 1305 C C . ASP A 1 167 ? -14.982 -12.375 12.790 1.00 89.38 167 ASP A C 1
ATOM 1307 O O . ASP A 1 167 ? -15.463 -12.956 11.811 1.00 89.38 167 ASP A O 1
ATOM 1311 N N . ALA A 1 168 ? -15.321 -12.706 14.040 1.00 88.44 168 ALA A N 1
ATOM 1312 C CA . ALA A 1 168 ? -16.248 -13.785 14.370 1.00 88.44 168 ALA A CA 1
ATOM 1313 C C . ALA A 1 168 ? -17.646 -13.559 13.766 1.00 88.44 168 ALA A C 1
ATOM 1315 O O . ALA A 1 168 ? -18.267 -14.503 13.272 1.00 88.44 168 ALA A O 1
ATOM 1316 N N . ARG A 1 169 ? -18.136 -12.310 13.731 1.00 89.44 169 ARG A N 1
ATOM 1317 C CA . ARG A 1 169 ? -19.424 -11.961 13.095 1.00 89.44 169 ARG A CA 1
ATOM 1318 C C . ARG A 1 169 ? -19.427 -12.182 11.581 1.00 89.44 169 ARG A C 1
ATOM 1320 O O . ARG A 1 169 ? -20.494 -12.405 11.016 1.00 89.44 169 ARG A O 1
ATOM 1327 N N . MET A 1 170 ? -18.267 -12.124 10.924 1.00 87.75 170 MET A N 1
ATOM 1328 C CA . MET A 1 170 ? -18.135 -12.329 9.475 1.00 87.75 170 MET A CA 1
ATOM 1329 C C . MET A 1 170 ? -18.035 -13.807 9.069 1.00 87.75 170 MET A C 1
ATOM 1331 O O . MET A 1 170 ? -17.994 -14.112 7.878 1.00 87.75 170 MET A O 1
ATOM 1335 N N . GLY A 1 171 ? -18.032 -14.739 10.027 1.00 67.94 171 GLY A N 1
ATOM 1336 C CA . GLY A 1 171 ? -18.311 -16.149 9.756 1.00 67.94 171 GLY A CA 1
ATOM 1337 C C . GLY A 1 171 ? -17.195 -16.936 9.064 1.00 67.94 171 GLY A C 1
ATOM 1338 O O . GLY A 1 171 ? -17.497 -17.863 8.316 1.00 67.94 171 GLY A O 1
ATOM 1339 N N . ARG A 1 172 ? -15.913 -16.628 9.320 1.00 58.31 172 ARG A N 1
ATOM 1340 C CA . ARG A 1 172 ? -14.848 -17.620 9.080 1.00 58.31 172 ARG A CA 1
ATOM 1341 C C . ARG A 1 172 ? -14.476 -18.325 10.374 1.00 58.31 172 ARG A C 1
ATOM 1343 O O . ARG A 1 172 ? -13.915 -17.730 11.284 1.00 58.31 172 ARG A O 1
ATOM 1350 N N . ASP A 1 173 ? -14.727 -19.623 10.369 1.00 46.72 173 ASP A N 1
ATOM 1351 C CA . ASP A 1 173 ? -14.121 -20.599 11.257 1.00 46.72 173 ASP A CA 1
ATOM 1352 C C . ASP A 1 173 ? -12.696 -20.870 10.741 1.00 46.72 173 ASP A C 1
ATOM 1354 O O . ASP A 1 173 ? -12.445 -21.829 10.014 1.00 46.72 173 ASP A O 1
ATOM 1358 N N . VAL A 1 174 ? -11.740 -19.983 11.042 1.00 46.22 174 VAL A N 1
ATOM 1359 C CA . VAL A 1 174 ? -10.351 -20.449 11.102 1.00 46.22 174 VAL A CA 1
ATOM 1360 C C . VAL A 1 174 ? -10.230 -21.115 12.458 1.00 46.22 174 VAL A C 1
ATOM 1362 O O . VAL A 1 174 ? -9.921 -20.474 13.462 1.00 46.22 174 VAL A O 1
ATOM 1365 N N . GLN A 1 175 ? -10.494 -22.420 12.478 1.00 39.16 175 GLN A N 1
ATOM 1366 C CA . GLN A 1 175 ? -9.958 -23.310 13.493 1.00 39.16 175 GLN A CA 1
ATOM 1367 C C . GLN A 1 175 ? -8.427 -23.188 13.482 1.00 39.16 175 GLN A C 1
ATOM 1369 O O . GLN A 1 175 ? -7.721 -24.013 12.918 1.00 39.16 175 GLN A O 1
ATOM 1374 N N . SER A 1 176 ? -7.894 -22.163 14.140 1.00 38.94 176 SER A N 1
ATOM 1375 C CA . SER A 1 176 ? -6.654 -22.322 14.880 1.00 38.94 176 SER A CA 1
ATOM 1376 C C . SER A 1 176 ? -7.066 -22.787 16.266 1.00 38.94 176 SER A C 1
ATOM 1378 O O . SER A 1 176 ? -7.216 -22.025 17.222 1.00 38.94 176 SER A O 1
ATOM 1380 N N . SER A 1 177 ? -7.364 -24.079 16.344 1.00 36.31 177 SER A N 1
ATOM 1381 C CA . SER A 1 177 ? -7.540 -24.803 17.588 1.00 36.31 177 SER A CA 1
ATOM 1382 C C . SER A 1 177 ? -6.199 -24.919 18.312 1.00 36.31 177 SER A C 1
ATOM 1384 O O . SER A 1 177 ? -5.674 -26.012 18.473 1.00 36.31 177 SER A O 1
ATOM 1386 N N . THR A 1 178 ? -5.656 -23.804 18.787 1.00 32.81 178 THR A N 1
ATOM 1387 C CA . THR A 1 178 ? -4.636 -23.778 19.835 1.00 32.81 178 THR A CA 1
ATOM 1388 C C . THR A 1 178 ? -4.844 -22.521 20.660 1.00 32.81 178 THR A C 1
ATOM 1390 O O . THR A 1 178 ? -4.386 -21.426 20.342 1.00 32.81 178 THR A O 1
ATOM 1393 N N . ARG A 1 179 ? -5.553 -22.714 21.773 1.00 39.47 179 ARG A N 1
ATOM 1394 C CA . ARG A 1 179 ? -5.414 -21.896 22.974 1.00 39.47 179 ARG A CA 1
ATOM 1395 C C . ARG A 1 179 ? -3.934 -21.932 23.373 1.00 39.47 179 ARG A C 1
ATOM 1397 O O . ARG A 1 179 ? -3.535 -22.910 23.991 1.00 39.47 179 ARG A O 1
ATOM 1404 N N . ASN A 1 180 ? -3.144 -20.968 22.892 1.00 34.53 180 ASN A N 1
ATOM 1405 C CA . ASN A 1 180 ? -1.872 -20.452 23.427 1.00 34.53 180 ASN A CA 1
ATOM 1406 C C . ASN A 1 180 ? -1.101 -19.721 22.306 1.00 34.53 180 ASN A C 1
ATOM 1408 O O . ASN A 1 180 ? -0.542 -20.364 21.431 1.00 34.53 180 ASN A O 1
ATOM 1412 N N . ALA A 1 181 ? -1.073 -18.385 22.355 1.00 38.81 181 ALA A N 1
ATOM 1413 C CA . ALA A 1 181 ? -0.028 -17.520 21.784 1.00 38.81 181 ALA A CA 1
ATOM 1414 C C . ALA A 1 181 ? 0.467 -17.778 20.335 1.00 38.81 181 ALA A C 1
ATOM 1416 O O . ALA A 1 181 ? 1.653 -17.604 20.070 1.00 38.81 181 ALA A O 1
ATOM 1417 N N . ILE A 1 182 ? -0.409 -18.131 19.385 1.00 46.28 182 ILE A N 1
ATOM 1418 C CA . ILE A 1 182 ? -0.064 -18.105 17.952 1.00 46.28 182 ILE A CA 1
ATOM 1419 C C . ILE A 1 182 ? -0.581 -16.797 17.361 1.00 46.28 182 ILE A C 1
ATOM 1421 O O . ILE A 1 182 ? -1.764 -16.474 17.496 1.00 46.28 182 ILE A O 1
ATOM 1425 N N . VAL A 1 183 ? 0.313 -16.033 16.736 1.00 55.34 183 VAL A N 1
ATOM 1426 C CA . VAL A 1 183 ? -0.016 -14.764 16.089 1.00 55.34 183 VAL A CA 1
ATOM 1427 C C . VAL A 1 183 ? -1.172 -14.957 15.105 1.00 55.34 183 VAL A C 1
ATOM 1429 O O . VAL A 1 183 ? -1.142 -15.848 14.256 1.00 55.34 183 VAL A O 1
ATOM 1432 N N . ARG A 1 184 ? -2.213 -14.125 15.213 1.00 67.38 184 ARG A N 1
ATOM 1433 C CA . ARG A 1 184 ? -3.350 -14.168 14.288 1.00 67.38 184 ARG A CA 1
ATOM 1434 C C . ARG A 1 184 ? -2.937 -13.613 12.921 1.00 67.38 184 ARG A C 1
ATOM 1436 O O . ARG A 1 184 ? -2.502 -12.466 12.828 1.00 67.38 184 ARG A O 1
ATOM 1443 N N . LYS A 1 185 ? -3.102 -14.427 11.870 1.00 76.88 185 LYS A N 1
ATOM 1444 C CA . LYS A 1 185 ? -2.840 -14.051 10.470 1.00 76.88 185 LYS A CA 1
ATOM 1445 C C . LYS A 1 185 ? -3.780 -12.911 10.057 1.00 76.88 185 LYS A C 1
ATOM 1447 O O . LYS A 1 185 ? -4.991 -13.009 10.252 1.00 76.88 185 LYS A O 1
ATOM 1452 N N . SER A 1 186 ? -3.245 -11.839 9.488 1.00 83.81 186 SER A N 1
ATOM 1453 C CA . SER A 1 186 ? -4.017 -10.765 8.873 1.00 83.81 186 SER A CA 1
ATOM 1454 C C . SER A 1 186 ? -4.639 -11.253 7.569 1.00 83.81 186 SER A C 1
ATOM 1456 O O . SER A 1 186 ? -4.000 -11.912 6.751 1.00 83.81 186 SER A O 1
ATOM 1458 N N . TRP A 1 187 ? -5.894 -10.873 7.330 1.00 89.62 187 TRP A N 1
ATOM 1459 C CA . TRP A 1 187 ? -6.548 -11.100 6.040 1.00 89.62 187 TRP A CA 1
ATOM 1460 C C . TRP A 1 187 ? -5.858 -10.337 4.894 1.00 89.62 187 TRP A C 1
ATOM 1462 O O . TRP A 1 187 ? -5.920 -10.765 3.744 1.00 89.62 187 TRP A O 1
ATOM 1472 N N . LEU A 1 188 ? -5.158 -9.237 5.202 1.00 89.69 188 LEU A N 1
ATOM 1473 C CA . LEU A 1 188 ? -4.452 -8.426 4.204 1.00 89.69 188 LEU A CA 1
ATOM 1474 C C . LEU A 1 188 ? -3.273 -9.146 3.557 1.00 89.69 188 LEU A C 1
ATOM 1476 O O . LEU A 1 188 ? -2.845 -8.710 2.497 1.00 89.69 188 LEU A O 1
ATOM 1480 N N . SER A 1 189 ? -2.776 -10.223 4.161 1.00 85.81 189 SER A N 1
ATOM 1481 C CA . SER A 1 189 ? -1.618 -10.964 3.668 1.00 85.81 189 SER A CA 1
ATOM 1482 C C . SER A 1 189 ? -1.879 -11.706 2.357 1.00 85.81 189 SER A C 1
ATOM 1484 O O . SER A 1 189 ? -0.972 -11.879 1.549 1.00 85.81 189 SER A O 1
ATOM 1486 N N . ASN A 1 190 ? -3.122 -12.137 2.123 1.00 85.88 190 ASN A N 1
ATOM 1487 C CA . ASN A 1 190 ? -3.542 -12.723 0.850 1.00 85.88 190 ASN A CA 1
ATOM 1488 C C . ASN A 1 190 ? -5.009 -12.361 0.553 1.00 85.88 190 ASN A C 1
ATOM 1490 O O . ASN A 1 190 ? -5.903 -13.200 0.715 1.00 85.88 190 ASN A O 1
ATOM 1494 N N . PRO A 1 191 ? -5.278 -11.097 0.189 1.00 89.12 191 PRO A N 1
ATOM 1495 C CA . PRO A 1 191 ? -6.630 -10.590 0.098 1.00 89.12 191 PRO A CA 1
ATOM 1496 C C . PRO A 1 191 ? -7.188 -10.764 -1.320 1.00 89.12 191 PRO A C 1
ATOM 1498 O O . PRO A 1 191 ? -6.562 -10.378 -2.307 1.00 89.12 191 PRO A O 1
ATOM 1501 N N . GLU A 1 192 ? -8.407 -11.289 -1.430 1.00 86.94 192 GLU A N 1
ATOM 1502 C CA . GLU A 1 192 ? -9.169 -11.309 -2.684 1.00 86.94 192 GLU A CA 1
ATOM 1503 C C . GLU A 1 192 ? -10.117 -10.103 -2.727 1.00 86.94 192 GLU A C 1
ATOM 1505 O O . GLU A 1 192 ? -10.762 -9.793 -1.727 1.00 86.94 192 GLU A O 1
ATOM 1510 N N . GLY A 1 193 ? -10.204 -9.395 -3.860 1.00 87.50 193 GLY A N 1
ATOM 1511 C CA . GLY A 1 193 ? -11.032 -8.186 -3.981 1.00 87.50 193 GLY A CA 1
ATOM 1512 C C . GLY A 1 193 ? -10.416 -6.940 -3.330 1.00 87.50 193 GLY A C 1
ATOM 1513 O O . GLY A 1 193 ? -11.095 -5.927 -3.140 1.00 87.50 193 GLY A O 1
ATOM 1514 N N . CYS A 1 194 ? -9.129 -6.996 -2.986 1.00 94.25 194 CYS A N 1
ATOM 1515 C CA . CYS A 1 194 ? -8.367 -5.891 -2.423 1.00 94.25 194 CYS A CA 1
ATOM 1516 C C . CYS A 1 194 ? -6.940 -5.881 -2.985 1.00 94.25 194 CYS A C 1
ATOM 1518 O O . CYS A 1 194 ? -6.418 -6.905 -3.421 1.00 94.25 194 CYS A O 1
ATOM 1520 N N . THR A 1 195 ? -6.316 -4.704 -2.998 1.00 95.06 195 THR A N 1
ATOM 1521 C CA . THR A 1 195 ? -4.884 -4.557 -3.281 1.00 95.06 195 THR A CA 1
ATOM 1522 C C . THR A 1 195 ? -4.215 -3.895 -2.101 1.00 95.06 195 THR A C 1
ATOM 1524 O O . THR A 1 195 ? -4.649 -2.822 -1.681 1.00 95.06 195 THR A O 1
ATOM 1527 N N . VAL A 1 196 ? -3.119 -4.479 -1.633 1.00 94.69 196 VAL A N 1
ATOM 1528 C CA . VAL A 1 196 ? -2.262 -3.865 -0.623 1.00 94.69 196 VAL A CA 1
ATOM 1529 C C . VAL A 1 196 ? -0.906 -3.561 -1.238 1.00 94.69 196 VAL A C 1
ATOM 1531 O O . VAL A 1 196 ? -0.300 -4.431 -1.858 1.00 94.69 196 VAL A O 1
ATOM 1534 N N . LEU A 1 197 ? -0.456 -2.316 -1.102 1.00 94.00 197 LEU A N 1
ATOM 1535 C CA . LEU A 1 197 ? 0.858 -1.844 -1.528 1.00 94.00 197 LEU A CA 1
ATOM 1536 C C . LEU A 1 197 ? 1.617 -1.321 -0.307 1.00 94.00 197 LEU A C 1
ATOM 1538 O O . LEU A 1 197 ? 1.226 -0.302 0.265 1.00 94.00 197 LEU A O 1
ATOM 1542 N N . THR A 1 198 ? 2.696 -1.994 0.076 1.00 92.19 198 THR A N 1
ATOM 1543 C CA . THR A 1 198 ? 3.601 -1.548 1.146 1.00 92.19 198 THR A CA 1
ATOM 1544 C C . THR A 1 198 ? 4.835 -0.868 0.557 1.00 92.19 198 THR A C 1
ATOM 1546 O O . THR A 1 198 ? 5.230 -1.161 -0.573 1.00 92.19 198 THR A O 1
ATOM 1549 N N . ALA A 1 199 ? 5.455 0.045 1.308 1.00 87.62 199 ALA A N 1
ATOM 1550 C CA . ALA A 1 199 ? 6.669 0.741 0.873 1.00 87.62 199 ALA A CA 1
ATOM 1551 C C . ALA A 1 199 ? 7.909 -0.156 0.831 1.00 87.62 199 ALA A C 1
ATOM 1553 O O . ALA A 1 199 ? 8.772 0.023 -0.035 1.00 87.62 199 ALA A O 1
ATOM 1554 N N . CYS A 1 200 ? 7.999 -1.110 1.753 1.00 82.62 200 CYS A N 1
ATOM 1555 C CA . CYS A 1 200 ? 9.143 -1.990 1.902 1.00 82.62 200 CYS A CA 1
ATOM 1556 C C . CYS A 1 200 ? 8.730 -3.366 2.442 1.00 82.62 200 CYS A C 1
ATOM 1558 O O . CYS A 1 200 ? 7.590 -3.567 2.874 1.00 82.62 200 CYS A O 1
ATOM 1560 N N . ARG A 1 201 ? 9.681 -4.300 2.408 1.00 81.75 201 ARG A N 1
ATOM 1561 C CA . ARG A 1 201 ? 9.610 -5.587 3.111 1.00 81.75 201 ARG A CA 1
ATOM 1562 C C . ARG A 1 201 ? 9.826 -5.410 4.618 1.00 81.75 201 ARG A C 1
ATOM 1564 O O . ARG A 1 201 ? 10.322 -4.365 5.045 1.00 81.75 201 ARG A O 1
ATOM 1571 N N . LEU A 1 202 ? 9.507 -6.429 5.414 1.00 76.19 202 LEU A N 1
ATOM 1572 C CA . LEU A 1 202 ? 9.704 -6.444 6.869 1.00 76.19 202 LEU A CA 1
ATOM 1573 C C . LEU A 1 202 ? 11.179 -6.278 7.275 1.00 76.19 202 LEU A C 1
ATOM 1575 O O . LEU A 1 202 ? 11.462 -5.704 8.323 1.00 76.19 202 LEU A O 1
ATOM 1579 N N . ASP A 1 203 ? 12.116 -6.744 6.443 1.00 69.56 203 ASP A N 1
ATOM 1580 C CA . ASP A 1 203 ? 13.570 -6.641 6.643 1.00 69.56 203 ASP A CA 1
ATOM 1581 C C . ASP A 1 203 ? 14.183 -5.338 6.088 1.00 69.56 203 ASP A C 1
ATOM 1583 O O . ASP A 1 203 ? 15.408 -5.183 6.023 1.00 69.56 203 ASP A O 1
ATOM 1587 N N . GLN A 1 204 ? 13.340 -4.397 5.659 1.00 73.88 204 GLN A N 1
ATOM 1588 C CA . GLN A 1 204 ? 13.724 -3.138 5.031 1.00 73.88 204 GLN A CA 1
ATOM 1589 C C . GLN A 1 204 ? 13.113 -1.940 5.761 1.00 73.88 204 GLN A C 1
ATOM 1591 O O . GLN A 1 204 ? 12.162 -2.057 6.532 1.00 73.88 204 GLN A O 1
ATOM 1596 N N . GLU A 1 205 ? 13.663 -0.757 5.492 1.00 71.62 205 GLU A N 1
ATOM 1597 C CA . GLU A 1 205 ? 13.162 0.501 6.045 1.00 71.62 205 GLU A CA 1
ATOM 1598 C C . GLU A 1 205 ? 12.568 1.351 4.926 1.00 71.62 205 GLU A C 1
ATOM 1600 O O . GLU A 1 205 ? 13.198 1.515 3.876 1.00 71.62 205 GLU A O 1
ATOM 1605 N N . ALA A 1 206 ? 11.380 1.914 5.149 1.00 72.94 206 ALA A N 1
ATOM 1606 C CA . ALA A 1 206 ? 10.839 2.934 4.267 1.00 72.94 206 ALA A CA 1
ATOM 1607 C C . ALA A 1 206 ? 11.587 4.263 4.488 1.00 72.94 206 ALA A C 1
ATOM 1609 O O . ALA A 1 206 ? 11.789 4.729 5.609 1.00 72.94 206 ALA A O 1
ATOM 1610 N N . GLY A 1 207 ? 12.069 4.861 3.407 1.00 66.88 207 GLY A N 1
ATOM 1611 C CA . GLY A 1 207 ? 12.854 6.084 3.468 1.00 66.88 207 GLY A CA 1
ATOM 1612 C C . GLY A 1 207 ? 11.992 7.334 3.350 1.00 66.88 207 GLY A C 1
ATOM 1613 O O . GLY A 1 207 ? 10.956 7.349 2.682 1.00 66.88 207 GLY A O 1
ATOM 1614 N N . GLU A 1 208 ? 12.495 8.419 3.928 1.00 72.00 208 GLU A N 1
ATOM 1615 C CA . GLU A 1 208 ? 12.011 9.767 3.662 1.00 72.00 208 GLU A CA 1
ATOM 1616 C C . GLU A 1 208 ? 13.093 10.608 3.007 1.00 72.00 208 GLU A C 1
ATOM 1618 O O . GLU A 1 208 ? 14.295 10.399 3.192 1.00 72.00 208 GLU A O 1
ATOM 1623 N N . CYS A 1 209 ? 12.654 11.560 2.203 1.00 62.78 209 CYS A N 1
ATOM 1624 C CA . CYS A 1 209 ? 13.535 12.318 1.341 1.00 62.78 209 CYS A CA 1
ATOM 1625 C C . CYS A 1 209 ? 12.963 13.708 1.073 1.00 62.78 209 CYS A C 1
ATOM 1627 O O . CYS A 1 209 ? 11.752 13.901 0.938 1.00 62.78 209 CYS A O 1
ATOM 1629 N N . HIS A 1 210 ? 13.862 14.678 0.933 1.00 62.72 210 HIS A N 1
ATOM 1630 C CA . HIS A 1 210 ? 13.528 16.024 0.485 1.00 62.72 210 HIS A CA 1
ATOM 1631 C C . HIS A 1 210 ? 13.397 16.035 -1.041 1.00 62.72 210 HIS A C 1
ATOM 1633 O O . HIS A 1 210 ? 14.243 16.569 -1.755 1.00 62.72 210 HIS A O 1
ATOM 1639 N N . LEU A 1 211 ? 12.369 15.361 -1.554 1.00 58.25 211 LEU A N 1
ATOM 1640 C CA . LEU A 1 211 ? 12.025 15.376 -2.973 1.00 58.25 211 LEU A CA 1
ATOM 1641 C C . LEU A 1 211 ? 10.862 16.344 -3.170 1.00 58.25 211 LEU A C 1
ATOM 1643 O O . LEU A 1 211 ? 9.694 15.973 -3.026 1.00 58.25 211 LEU A O 1
ATOM 1647 N N . GLY A 1 212 ? 11.190 17.602 -3.449 1.00 58.44 212 GLY A N 1
ATOM 1648 C CA . GLY A 1 212 ? 10.210 18.668 -3.625 1.00 58.44 212 GLY A CA 1
ATOM 1649 C C . GLY A 1 212 ? 10.727 20.010 -3.125 1.00 58.44 212 GLY A C 1
ATOM 1650 O O . GLY A 1 212 ? 11.912 20.313 -3.262 1.00 58.44 212 GLY A O 1
ATOM 1651 N N . ASP A 1 213 ? 9.823 20.807 -2.560 1.00 54.12 213 ASP A N 1
ATOM 1652 C CA . ASP A 1 213 ? 10.142 22.137 -2.054 1.00 54.12 213 ASP A CA 1
ATOM 1653 C C . ASP A 1 213 ? 11.114 22.068 -0.858 1.00 54.12 213 ASP A C 1
ATOM 1655 O O . ASP A 1 213 ? 11.002 21.154 -0.024 1.00 54.12 213 ASP A O 1
ATOM 1659 N N . PRO A 1 214 ? 12.050 23.032 -0.736 1.00 48.88 214 PRO A N 1
ATOM 1660 C CA . PRO A 1 214 ? 12.968 23.111 0.396 1.00 48.88 214 PRO A CA 1
ATOM 1661 C C . PRO A 1 214 ? 12.212 23.055 1.730 1.00 48.88 214 PRO A C 1
ATOM 1663 O O . PRO A 1 214 ? 11.296 23.840 1.960 1.00 48.88 214 PRO A O 1
ATOM 1666 N N . GLY A 1 215 ? 12.600 22.128 2.609 1.00 55.84 215 GLY A N 1
ATOM 1667 C CA . GLY A 1 215 ? 11.997 21.965 3.938 1.00 55.84 215 GLY A CA 1
ATOM 1668 C C . GLY A 1 215 ? 10.818 20.988 4.021 1.00 55.84 215 GLY A C 1
ATOM 1669 O O . GLY A 1 215 ? 10.273 20.808 5.106 1.00 55.84 215 GLY A O 1
ATOM 1670 N N . THR A 1 216 ? 10.433 20.319 2.927 1.00 63.44 216 THR A N 1
ATOM 1671 C CA . THR A 1 216 ? 9.422 19.244 2.968 1.00 63.44 216 THR A CA 1
ATOM 1672 C C . THR A 1 216 ? 10.074 17.864 2.851 1.00 63.44 216 THR A C 1
ATOM 1674 O O . THR A 1 216 ? 10.758 17.572 1.872 1.00 63.44 216 THR A O 1
ATOM 1677 N N . SER A 1 217 ? 9.883 17.013 3.864 1.00 67.75 217 SER A N 1
ATOM 1678 C CA . SER A 1 217 ? 10.268 15.594 3.833 1.00 67.75 217 SER A CA 1
ATOM 1679 C C . SER A 1 217 ? 9.047 14.759 3.454 1.00 67.75 217 SER A C 1
ATOM 1681 O O . SER A 1 217 ? 8.020 14.834 4.129 1.00 67.75 217 SER A O 1
ATOM 1683 N N . ASN A 1 218 ? 9.148 13.980 2.375 1.00 76.81 218 ASN A N 1
ATOM 1684 C CA . ASN A 1 218 ? 8.087 13.094 1.898 1.00 76.81 218 ASN A CA 1
ATOM 1685 C C . ASN A 1 218 ? 8.554 11.633 1.954 1.00 76.81 218 ASN A C 1
ATOM 1687 O O . ASN A 1 218 ? 9.726 11.346 1.687 1.00 76.81 218 ASN A O 1
ATOM 1691 N N . GLY A 1 219 ? 7.627 10.710 2.230 1.00 82.31 219 GLY A N 1
ATOM 1692 C CA . GLY A 1 219 ? 7.870 9.275 2.069 1.00 82.31 219 GLY A CA 1
ATOM 1693 C C . GLY A 1 219 ? 8.220 8.949 0.616 1.00 82.31 219 GLY A C 1
ATOM 1694 O O . GLY A 1 219 ? 7.552 9.417 -0.315 1.00 82.31 219 GLY A O 1
ATOM 1695 N N . ILE A 1 220 ? 9.293 8.181 0.404 1.00 84.75 220 ILE A N 1
ATOM 1696 C CA . ILE A 1 220 ? 9.808 7.886 -0.942 1.00 84.75 220 ILE A CA 1
ATOM 1697 C C . ILE A 1 220 ? 8.752 7.140 -1.776 1.00 84.75 220 ILE A C 1
ATOM 1699 O O . ILE A 1 220 ? 8.599 7.427 -2.968 1.00 84.75 220 ILE A O 1
ATOM 1703 N N . MET A 1 22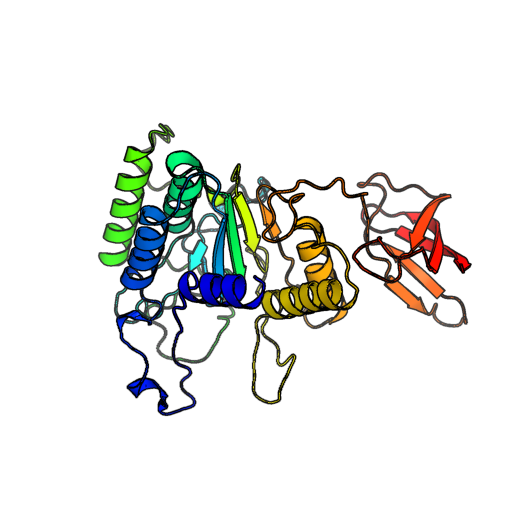1 ? 8.000 6.202 -1.174 1.00 89.62 221 MET A N 1
ATOM 1704 C CA . MET A 1 221 ? 6.957 5.466 -1.899 1.00 89.62 221 MET A CA 1
ATOM 1705 C C . MET A 1 221 ? 5.854 6.421 -2.361 1.00 89.62 221 MET A C 1
ATOM 1707 O O . MET A 1 221 ? 5.514 6.431 -3.546 1.00 89.62 221 MET A O 1
ATOM 1711 N N . THR A 1 222 ? 5.324 7.244 -1.453 1.00 90.75 222 THR A N 1
ATOM 1712 C CA . THR A 1 222 ? 4.249 8.195 -1.762 1.00 90.75 222 THR A CA 1
ATOM 1713 C C . THR A 1 222 ? 4.684 9.225 -2.798 1.00 90.75 222 THR A C 1
ATOM 1715 O O . THR A 1 222 ? 3.937 9.503 -3.737 1.00 90.75 222 THR A O 1
ATOM 1718 N N . HIS A 1 223 ? 5.906 9.751 -2.693 1.00 89.62 223 HIS A N 1
ATOM 1719 C CA . HIS A 1 223 ? 6.434 10.700 -3.670 1.00 89.62 223 HIS A CA 1
ATOM 1720 C C . HIS A 1 223 ? 6.464 10.098 -5.082 1.00 89.62 223 HIS A C 1
ATOM 1722 O O . HIS A 1 223 ? 5.908 10.677 -6.018 1.00 89.62 223 HIS A O 1
ATOM 1728 N N . PHE A 1 224 ? 7.067 8.916 -5.247 1.00 89.44 224 PHE A N 1
ATOM 1729 C CA . PHE A 1 224 ? 7.180 8.290 -6.565 1.00 89.44 224 PHE A CA 1
ATOM 1730 C C . PHE A 1 224 ? 5.862 7.760 -7.112 1.00 89.44 224 PHE A C 1
ATOM 1732 O O . PHE A 1 224 ? 5.659 7.787 -8.327 1.00 89.44 224 PHE A O 1
ATOM 1739 N N . LEU A 1 225 ? 4.951 7.333 -6.238 1.00 92.31 225 LEU A N 1
ATOM 1740 C CA . LEU A 1 225 ? 3.578 7.035 -6.615 1.00 92.31 225 LEU A CA 1
ATOM 1741 C C . LEU A 1 225 ? 2.935 8.261 -7.279 1.00 92.31 225 LEU A C 1
ATOM 1743 O O . LEU A 1 225 ? 2.451 8.174 -8.407 1.00 92.31 225 LEU A O 1
ATOM 1747 N N . LEU A 1 226 ? 2.966 9.414 -6.607 1.00 91.44 226 LEU A N 1
ATOM 1748 C CA . LEU A 1 226 ? 2.354 10.644 -7.109 1.00 91.44 226 LEU A CA 1
ATOM 1749 C C . LEU A 1 226 ? 3.042 11.160 -8.377 1.00 91.44 226 LEU A C 1
ATOM 1751 O O . LEU A 1 226 ? 2.354 11.550 -9.320 1.00 91.44 226 LEU A O 1
ATOM 1755 N N . ASP A 1 227 ? 4.376 11.143 -8.431 1.00 88.94 227 ASP A N 1
ATOM 1756 C CA . ASP A 1 227 ? 5.144 11.512 -9.625 1.00 88.94 227 ASP A CA 1
ATOM 1757 C C . ASP A 1 227 ? 4.735 10.658 -10.834 1.00 88.94 227 ASP A C 1
ATOM 1759 O O . ASP A 1 227 ? 4.446 11.190 -11.911 1.00 88.94 227 ASP A O 1
ATOM 1763 N N . PHE A 1 228 ? 4.626 9.340 -10.650 1.00 89.69 228 PHE A N 1
ATOM 1764 C CA . PHE A 1 228 ? 4.268 8.436 -11.734 1.00 89.69 228 PHE A CA 1
ATOM 1765 C C . PHE A 1 228 ? 2.829 8.644 -12.224 1.00 89.69 228 PHE A C 1
ATOM 1767 O O . PHE A 1 228 ? 2.603 8.776 -13.431 1.00 89.69 228 PHE A O 1
ATOM 1774 N N . ILE A 1 229 ? 1.859 8.757 -11.312 1.00 90.38 229 ILE A N 1
ATOM 1775 C CA . ILE A 1 229 ? 0.461 9.026 -11.678 1.00 90.38 229 ILE A CA 1
ATOM 1776 C C . ILE A 1 229 ? 0.329 10.388 -12.376 1.00 90.38 229 ILE A C 1
ATOM 1778 O O . ILE A 1 229 ? -0.353 10.499 -13.396 1.00 90.38 229 ILE A O 1
ATOM 1782 N N . ASN A 1 230 ? 1.022 11.423 -11.894 1.00 88.75 230 ASN A N 1
ATOM 1783 C CA . ASN A 1 230 ? 1.008 12.745 -12.524 1.00 88.75 230 ASN A CA 1
ATOM 1784 C C . ASN A 1 230 ? 1.610 12.731 -13.935 1.00 88.75 230 ASN A C 1
ATOM 1786 O O . ASN A 1 230 ? 1.102 13.427 -14.815 1.00 88.75 230 ASN A O 1
ATOM 1790 N N . LYS A 1 231 ? 2.658 11.936 -14.176 1.00 86.12 231 LYS A N 1
ATOM 1791 C CA . LYS A 1 231 ? 3.227 11.744 -15.518 1.00 86.12 231 LYS A CA 1
ATOM 1792 C C . LYS A 1 231 ? 2.235 11.081 -16.467 1.00 86.12 231 LYS A C 1
ATOM 1794 O O . LYS A 1 231 ? 2.016 11.619 -17.549 1.00 86.12 231 LYS A O 1
ATOM 1799 N N . CYS A 1 232 ? 1.581 9.998 -16.041 1.00 84.88 232 CYS A N 1
ATOM 1800 C CA . CYS A 1 232 ? 0.557 9.326 -16.850 1.00 84.88 232 CYS A CA 1
ATOM 1801 C C . CYS A 1 232 ? -0.569 10.300 -17.231 1.00 84.88 232 CYS A C 1
ATOM 1803 O O . CYS A 1 232 ? -0.935 10.413 -18.398 1.00 84.88 232 CYS A O 1
ATOM 1805 N N . ARG A 1 233 ? -1.042 11.104 -16.267 1.00 84.88 233 ARG A N 1
ATOM 1806 C CA . ARG A 1 233 ? -2.076 12.124 -16.509 1.00 84.88 233 ARG A CA 1
ATOM 1807 C C . ARG A 1 233 ? -1.649 13.195 -17.513 1.00 84.88 233 ARG A C 1
ATOM 1809 O O . ARG A 1 233 ? -2.459 13.593 -18.341 1.00 84.88 233 ARG A O 1
ATOM 1816 N N . LYS A 1 234 ? -0.405 13.680 -17.439 1.00 84.31 234 LYS A N 1
ATOM 1817 C CA . LYS A 1 234 ? 0.123 14.692 -18.374 1.00 84.31 234 LYS A CA 1
ATOM 1818 C C . LYS A 1 234 ? 0.245 14.162 -19.802 1.00 84.31 234 LYS A C 1
ATOM 1820 O O . LYS A 1 234 ? 0.055 14.929 -20.737 1.00 84.31 234 LYS A O 1
ATOM 1825 N N . LEU A 1 235 ? 0.556 12.876 -19.953 1.00 81.25 235 LEU A N 1
ATOM 1826 C CA . LEU A 1 235 ? 0.668 12.210 -21.251 1.00 81.25 235 LEU A CA 1
ATOM 1827 C C . LEU A 1 235 ? -0.694 11.852 -21.865 1.00 81.25 235 LEU A C 1
ATOM 1829 O O . LEU A 1 235 ? -0.748 11.476 -23.030 1.00 81.25 235 LEU A O 1
ATOM 1833 N N . GLY A 1 236 ? -1.792 11.974 -21.109 1.00 78.19 236 GLY A N 1
ATOM 1834 C CA . GLY A 1 236 ? -3.107 11.494 -21.544 1.00 78.19 236 GLY A CA 1
ATOM 1835 C C . GLY A 1 236 ? -3.205 9.965 -21.593 1.00 78.19 236 GLY A C 1
ATOM 1836 O O . GLY A 1 236 ? -4.159 9.438 -22.160 1.00 78.19 236 GLY A O 1
ATOM 1837 N N . SER A 1 237 ? -2.229 9.274 -21.000 1.00 74.88 237 SER A N 1
ATOM 1838 C CA . SER A 1 237 ? -2.171 7.821 -20.886 1.00 74.88 237 SER A CA 1
ATOM 1839 C C . SER A 1 237 ? -3.244 7.285 -19.951 1.00 74.88 237 SER A C 1
ATOM 1841 O O . SER A 1 237 ? -3.756 7.993 -19.074 1.00 74.88 237 SER A O 1
ATOM 1843 N N . GLN A 1 238 ? -3.556 6.001 -20.101 1.00 79.81 238 GLN A N 1
ATOM 1844 C CA . GLN A 1 238 ? -4.441 5.330 -19.162 1.00 79.81 238 GLN A CA 1
ATOM 1845 C C . GLN A 1 238 ? -3.763 5.198 -17.789 1.00 79.81 238 GLN A C 1
ATOM 1847 O O . GLN A 1 238 ? -2.541 5.320 -17.650 1.00 79.81 238 GLN A O 1
ATOM 1852 N N . LEU A 1 239 ? -4.558 4.974 -16.738 1.00 85.56 239 LEU A N 1
ATOM 1853 C CA . LEU A 1 239 ? -3.982 4.754 -15.415 1.00 85.56 239 LEU A CA 1
ATOM 1854 C C . LEU A 1 239 ? -3.205 3.427 -15.403 1.00 85.56 239 LEU A C 1
ATOM 1856 O O . LEU A 1 239 ? -3.693 2.418 -15.917 1.00 85.56 239 LEU A O 1
ATOM 1860 N N . PRO A 1 240 ? -1.997 3.407 -14.816 1.00 88.50 240 PRO A N 1
ATOM 1861 C CA . PRO A 1 240 ? -1.191 2.198 -14.749 1.00 88.50 240 PRO A CA 1
ATOM 1862 C C . PRO A 1 240 ? -1.836 1.161 -13.825 1.00 88.50 240 PRO A C 1
ATOM 1864 O O . PRO A 1 240 ? -2.599 1.504 -12.921 1.00 88.50 240 PRO A O 1
ATOM 1867 N N . THR A 1 241 ? -1.480 -0.112 -13.998 1.00 91.62 241 THR A N 1
ATOM 1868 C CA . THR A 1 241 ? -1.825 -1.155 -13.021 1.00 91.62 241 THR A CA 1
ATOM 1869 C C . THR A 1 241 ? -1.077 -0.948 -11.706 1.00 91.62 241 THR A C 1
ATOM 1871 O O . THR A 1 241 ? 0.009 -0.356 -11.686 1.00 91.62 241 THR A O 1
ATOM 1874 N N . TYR A 1 242 ? -1.594 -1.502 -10.607 1.00 92.56 242 TYR A N 1
ATOM 1875 C CA . TYR A 1 242 ? -0.862 -1.542 -9.335 1.00 92.56 242 TYR A CA 1
ATOM 1876 C C . TYR A 1 242 ? 0.518 -2.190 -9.488 1.00 92.56 242 TYR A C 1
ATOM 1878 O O . TYR A 1 242 ? 1.511 -1.645 -9.003 1.00 92.56 242 TYR A O 1
ATOM 1886 N N . GLN A 1 243 ? 0.611 -3.288 -10.245 1.00 90.31 243 GLN A N 1
ATOM 1887 C CA . GLN A 1 243 ? 1.880 -3.931 -10.588 1.00 90.31 243 GLN A CA 1
ATOM 1888 C C . GLN A 1 243 ? 2.859 -2.957 -11.244 1.00 90.31 243 GLN A C 1
ATOM 1890 O O . GLN A 1 243 ? 4.036 -2.913 -10.875 1.00 90.31 243 GLN A O 1
ATOM 1895 N N . ARG A 1 244 ? 2.395 -2.145 -12.200 1.00 88.19 244 ARG A N 1
ATOM 1896 C CA . ARG A 1 244 ? 3.262 -1.182 -12.873 1.00 88.19 244 ARG A CA 1
ATOM 1897 C C . ARG A 1 244 ? 3.684 -0.044 -11.954 1.00 88.19 244 ARG A C 1
ATOM 1899 O O . ARG A 1 244 ? 4.839 0.370 -12.010 1.00 88.19 244 ARG A O 1
ATOM 1906 N N . VAL A 1 245 ? 2.790 0.408 -11.080 1.00 91.12 245 VAL A N 1
ATOM 1907 C CA . VAL A 1 245 ? 3.097 1.384 -10.030 1.00 91.12 245 VAL A CA 1
ATOM 1908 C C . VAL A 1 245 ? 4.227 0.881 -9.126 1.00 91.12 245 VAL A C 1
ATOM 1910 O O . VAL A 1 245 ? 5.248 1.557 -9.013 1.00 91.12 245 VAL A O 1
ATOM 1913 N N . ALA A 1 246 ? 4.110 -0.320 -8.552 1.00 90.38 246 ALA A N 1
ATOM 1914 C CA . ALA A 1 246 ? 5.145 -0.868 -7.669 1.00 90.38 246 ALA A CA 1
ATOM 1915 C C . ALA A 1 246 ? 6.489 -1.052 -8.389 1.00 90.38 246 ALA A C 1
ATOM 1917 O O . ALA A 1 246 ? 7.542 -0.719 -7.847 1.00 90.38 246 ALA A O 1
ATOM 1918 N N . GLN A 1 247 ? 6.456 -1.513 -9.643 1.00 86.94 247 GLN A N 1
ATOM 1919 C CA . GLN A 1 247 ? 7.640 -1.613 -10.495 1.00 86.94 247 GLN A CA 1
ATOM 1920 C C . GLN A 1 247 ? 8.332 -0.255 -10.686 1.00 86.94 247 GLN A C 1
ATOM 1922 O O . GLN A 1 247 ? 9.551 -0.170 -10.533 1.00 86.94 247 GLN A O 1
ATOM 1927 N N . GLN A 1 248 ? 7.577 0.805 -10.999 1.00 87.25 248 GLN A N 1
ATOM 1928 C CA . GLN A 1 248 ? 8.135 2.151 -11.173 1.00 87.25 248 GLN A CA 1
ATOM 1929 C C . GLN A 1 248 ? 8.750 2.693 -9.891 1.00 87.25 248 GLN A C 1
ATOM 1931 O O . GLN A 1 248 ? 9.869 3.203 -9.930 1.00 87.25 248 GLN A O 1
ATOM 1936 N N . ILE A 1 249 ? 8.064 2.535 -8.759 1.00 88.50 249 ILE A N 1
ATOM 1937 C CA . ILE A 1 249 ? 8.586 2.968 -7.461 1.00 88.50 249 ILE A CA 1
ATOM 1938 C C . ILE A 1 249 ? 9.880 2.209 -7.147 1.00 88.50 249 ILE A C 1
ATOM 1940 O O . ILE A 1 249 ? 10.898 2.842 -6.884 1.00 88.50 249 ILE A O 1
ATOM 1944 N N . LYS A 1 250 ? 9.887 0.873 -7.268 1.00 85.62 250 LYS A N 1
ATOM 1945 C CA . LYS A 1 250 ? 11.085 0.043 -7.052 1.00 85.62 250 LYS A CA 1
ATOM 1946 C C . LYS A 1 250 ? 12.262 0.522 -7.898 1.00 85.62 250 LYS A C 1
ATOM 1948 O O . LYS A 1 250 ? 13.371 0.666 -7.397 1.00 85.62 250 LYS A O 1
ATOM 1953 N N . HIS A 1 251 ? 12.030 0.779 -9.182 1.00 81.69 251 HIS A N 1
ATOM 1954 C CA . HIS A 1 251 ? 13.081 1.254 -10.073 1.00 81.69 251 HIS A CA 1
ATOM 1955 C C . HIS A 1 251 ? 13.621 2.621 -9.653 1.00 81.69 251 HIS A C 1
ATOM 1957 O O . HIS A 1 251 ? 14.833 2.812 -9.603 1.00 81.69 251 HIS A O 1
ATOM 1963 N N . LYS A 1 252 ? 12.731 3.559 -9.329 1.00 83.62 252 LYS A N 1
ATOM 1964 C CA . LYS A 1 252 ? 13.118 4.897 -8.896 1.00 83.62 252 LYS A CA 1
ATOM 1965 C C . LYS A 1 252 ? 13.913 4.879 -7.592 1.00 83.62 252 LYS A C 1
ATOM 1967 O O . LYS A 1 252 ? 14.907 5.588 -7.503 1.00 83.62 252 LYS A O 1
ATOM 1972 N N . VAL A 1 253 ? 13.542 4.019 -6.644 1.00 81.56 253 VAL A N 1
ATOM 1973 C CA . VAL A 1 253 ? 14.312 3.792 -5.413 1.00 81.56 253 VAL A CA 1
ATOM 1974 C C . VAL A 1 253 ? 15.698 3.228 -5.729 1.00 81.56 253 VAL A C 1
ATOM 1976 O O . VAL A 1 253 ? 16.693 3.727 -5.213 1.00 81.56 253 VAL A O 1
ATOM 1979 N N . LEU A 1 254 ? 15.790 2.210 -6.592 1.00 78.31 254 LEU A N 1
ATOM 1980 C CA . LEU A 1 254 ? 17.078 1.620 -6.975 1.00 78.31 254 LEU A CA 1
ATOM 1981 C C . LEU A 1 254 ? 17.996 2.642 -7.659 1.00 78.31 254 LEU A C 1
ATOM 1983 O O . LEU A 1 254 ? 19.187 2.679 -7.372 1.00 78.31 254 LEU A O 1
ATOM 1987 N N . ALA A 1 255 ? 17.437 3.490 -8.523 1.00 75.75 255 ALA A N 1
ATOM 1988 C CA . ALA A 1 255 ? 18.178 4.520 -9.249 1.00 75.75 255 ALA A CA 1
ATOM 1989 C C . ALA A 1 255 ? 18.690 5.663 -8.357 1.00 75.75 255 ALA A C 1
ATOM 1991 O O . ALA A 1 255 ? 19.556 6.419 -8.784 1.00 75.75 255 ALA A O 1
ATOM 1992 N N . MET A 1 256 ? 18.159 5.814 -7.142 1.00 72.25 256 MET A N 1
ATOM 1993 C CA . MET A 1 256 ? 18.652 6.810 -6.190 1.00 72.25 256 MET A CA 1
ATOM 1994 C C . MET A 1 256 ? 19.970 6.407 -5.529 1.00 72.25 256 MET A C 1
ATOM 1996 O O . MET A 1 256 ? 20.621 7.268 -4.950 1.00 72.25 256 MET A O 1
ATOM 2000 N N . GLU A 1 257 ? 20.336 5.119 -5.559 1.00 65.06 257 GLU A N 1
ATOM 2001 C CA . GLU A 1 257 ? 21.557 4.578 -4.932 1.00 65.06 257 GLU A CA 1
ATOM 2002 C C . GLU A 1 257 ? 21.746 4.993 -3.452 1.00 65.06 257 GLU A C 1
ATOM 2004 O O . GLU A 1 257 ? 22.850 4.980 -2.914 1.00 65.06 257 GLU A O 1
ATOM 2009 N N . MET A 1 258 ? 20.655 5.350 -2.761 1.00 58.69 258 MET A N 1
ATOM 2010 C CA . MET A 1 258 ? 20.701 5.976 -1.433 1.00 58.69 258 MET A CA 1
ATOM 2011 C C . MET A 1 258 ? 20.992 5.001 -0.284 1.00 58.69 258 MET A C 1
ATOM 2013 O O . MET A 1 258 ? 21.368 5.440 0.800 1.00 58.69 258 MET A O 1
ATOM 2017 N N . SER A 1 259 ? 20.801 3.691 -0.477 1.00 57.41 259 SER A N 1
ATOM 2018 C CA . SER A 1 259 ? 20.930 2.693 0.593 1.00 57.41 259 SER A CA 1
ATOM 2019 C C . SER A 1 259 ? 21.547 1.386 0.101 1.00 57.41 259 SER A C 1
ATOM 2021 O O . SER A 1 259 ? 21.285 0.938 -1.015 1.00 57.41 259 SER A O 1
ATOM 2023 N N . ARG A 1 260 ? 22.320 0.733 0.983 1.00 59.25 260 ARG A N 1
ATOM 2024 C CA . ARG A 1 260 ? 22.809 -0.645 0.793 1.00 59.25 260 ARG A CA 1
ATOM 2025 C C . ARG A 1 260 ? 21.674 -1.679 0.807 1.00 59.25 260 ARG A C 1
ATOM 2027 O O . ARG A 1 260 ? 21.844 -2.747 0.231 1.00 59.25 260 ARG A O 1
ATOM 2034 N N . ASN A 1 261 ? 20.545 -1.358 1.443 1.00 64.81 261 ASN A N 1
ATOM 2035 C CA . ASN A 1 261 ? 19.318 -2.155 1.442 1.00 64.81 261 ASN A CA 1
ATOM 2036 C C . ASN A 1 261 ? 18.138 -1.252 1.020 1.00 64.81 261 ASN A C 1
ATOM 2038 O O . ASN A 1 261 ? 17.514 -0.616 1.872 1.00 64.81 261 ASN A O 1
ATOM 2042 N N . PRO A 1 262 ? 17.903 -1.075 -0.291 1.00 72.56 262 PRO A N 1
ATOM 2043 C CA . PRO A 1 262 ? 16.876 -0.170 -0.796 1.00 72.56 262 PRO A CA 1
ATOM 2044 C C . PRO A 1 262 ? 15.467 -0.707 -0.521 1.00 72.56 262 PRO A C 1
ATOM 2046 O O . PRO A 1 262 ? 15.204 -1.892 -0.736 1.00 72.56 262 PRO A O 1
ATOM 2049 N N . GLN A 1 263 ? 14.541 0.175 -0.126 1.00 79.88 263 GLN A N 1
ATOM 2050 C CA . GLN A 1 263 ? 13.135 -0.195 0.045 1.00 79.88 263 GLN A CA 1
ATOM 2051 C C . GLN A 1 263 ? 12.563 -0.816 -1.238 1.00 79.88 263 GLN A C 1
ATOM 2053 O O . GLN A 1 263 ? 12.727 -0.298 -2.346 1.00 79.88 263 GLN A O 1
ATOM 2058 N N . THR A 1 264 ? 11.901 -1.957 -1.098 1.00 85.25 264 THR A N 1
ATOM 2059 C CA . THR A 1 264 ? 11.256 -2.662 -2.202 1.00 85.25 264 THR A CA 1
ATOM 2060 C C . THR A 1 264 ? 9.758 -2.712 -1.944 1.00 85.25 264 THR A C 1
ATOM 2062 O O . THR A 1 264 ? 9.340 -3.459 -1.063 1.00 85.25 264 THR A O 1
ATOM 2065 N N . PRO A 1 265 ? 8.947 -1.962 -2.712 1.00 89.31 265 PRO A N 1
ATOM 2066 C CA . PRO A 1 265 ? 7.505 -2.016 -2.566 1.00 89.31 265 PRO A CA 1
ATOM 2067 C C . PRO A 1 265 ? 6.975 -3.428 -2.797 1.00 89.31 265 PRO A C 1
ATOM 2069 O O . PRO A 1 265 ? 7.380 -4.083 -3.767 1.00 89.31 265 PRO A O 1
ATOM 2072 N N . VAL A 1 266 ? 6.057 -3.871 -1.941 1.00 88.75 266 VAL A N 1
ATOM 2073 C CA . VAL A 1 266 ? 5.431 -5.195 -2.040 1.00 88.75 266 VAL A CA 1
ATOM 2074 C C . VAL A 1 266 ? 3.952 -5.044 -2.350 1.00 88.75 266 VAL A C 1
ATOM 2076 O O . VAL A 1 266 ? 3.280 -4.151 -1.837 1.00 88.75 266 VAL A O 1
ATOM 2079 N N . LEU A 1 267 ? 3.460 -5.905 -3.240 1.00 90.88 267 LEU A N 1
ATOM 2080 C CA . LEU A 1 267 ? 2.061 -5.965 -3.642 1.00 90.88 267 LEU A CA 1
ATOM 2081 C C . LEU A 1 267 ? 1.438 -7.283 -3.209 1.00 90.88 267 LEU A C 1
ATOM 2083 O O . LEU A 1 267 ? 1.983 -8.343 -3.507 1.00 90.88 267 LEU A O 1
ATOM 2087 N N . GLN A 1 268 ? 0.257 -7.196 -2.610 1.00 90.62 268 GLN A N 1
ATOM 2088 C CA . GLN A 1 268 ? -0.596 -8.335 -2.281 1.00 90.62 268 GLN A CA 1
ATOM 2089 C C . GLN A 1 268 ? -1.999 -8.123 -2.873 1.00 90.62 268 GLN A C 1
ATOM 2091 O O . GLN A 1 268 ? -2.470 -6.987 -3.007 1.00 90.62 268 GLN A O 1
ATOM 2096 N N . GLY A 1 269 ? -2.660 -9.219 -3.250 1.00 91.12 269 GLY A N 1
ATOM 2097 C CA . GLY A 1 269 ? -4.000 -9.212 -3.845 1.00 91.12 269 GLY A CA 1
ATOM 2098 C C . GLY A 1 269 ? -4.031 -8.826 -5.330 1.00 91.12 269 GLY A C 1
ATOM 2099 O O . GLY A 1 269 ? -3.175 -9.236 -6.116 1.00 91.12 269 GLY A O 1
ATOM 2100 N N . ASP A 1 270 ? -5.037 -8.052 -5.745 1.00 91.81 270 ASP A N 1
ATOM 2101 C CA . ASP A 1 270 ? -5.338 -7.792 -7.162 1.00 91.81 270 ASP A CA 1
ATOM 2102 C C . ASP A 1 270 ? -4.342 -6.821 -7.843 1.00 91.81 270 ASP A C 1
ATOM 2104 O O . ASP A 1 270 ? -4.621 -5.634 -8.035 1.00 91.81 270 ASP A O 1
ATOM 2108 N N . SER A 1 271 ? -3.173 -7.312 -8.254 1.00 89.50 271 SER A N 1
ATOM 2109 C CA . SER A 1 271 ? -2.074 -6.489 -8.796 1.00 89.50 271 SER A CA 1
ATOM 2110 C C . SER A 1 271 ? -2.292 -5.946 -10.221 1.00 89.50 271 SER A C 1
ATOM 2112 O O . SER A 1 271 ? -1.740 -4.903 -10.579 1.00 89.50 271 SER A O 1
ATOM 2114 N N . LEU A 1 272 ? -3.098 -6.627 -11.042 1.00 91.06 272 LEU A N 1
ATOM 2115 C CA . LEU A 1 272 ? -3.327 -6.286 -12.457 1.00 91.06 272 LEU A CA 1
ATOM 2116 C C . LEU A 1 272 ? -4.488 -5.306 -12.688 1.00 91.06 272 LEU A C 1
ATOM 2118 O O . LEU A 1 272 ? -4.831 -5.008 -13.833 1.00 91.06 272 LEU A O 1
ATOM 2122 N N . LEU A 1 273 ? -5.118 -4.818 -11.621 1.00 91.44 273 LEU A N 1
ATOM 2123 C CA . LEU A 1 273 ? -6.129 -3.768 -11.709 1.00 91.44 273 LEU A CA 1
ATOM 2124 C C . LEU A 1 273 ? -5.481 -2.401 -11.940 1.00 91.44 273 LEU A C 1
ATOM 2126 O O . LEU A 1 273 ? -4.394 -2.132 -11.426 1.00 91.44 273 LEU A O 1
ATOM 2130 N N . GLU A 1 274 ? -6.163 -1.535 -12.692 1.00 91.19 274 GLU A N 1
ATOM 2131 C CA . GLU A 1 274 ? -5.812 -0.115 -12.790 1.00 91.19 274 GLU A CA 1
ATOM 2132 C C . GLU A 1 274 ? -5.774 0.546 -11.406 1.00 91.19 274 GLU A C 1
ATOM 2134 O O . GLU A 1 274 ? -6.602 0.266 -10.536 1.00 91.19 274 GLU A O 1
ATOM 2139 N N . PHE A 1 275 ? -4.832 1.467 -11.208 1.00 89.88 275 PHE A N 1
ATOM 2140 C CA . PHE A 1 275 ? -4.715 2.227 -9.973 1.00 89.88 275 PHE A CA 1
ATOM 2141 C C . PHE A 1 275 ? -5.994 3.040 -9.715 1.00 89.88 275 PHE A C 1
ATOM 2143 O O . PHE A 1 275 ? -6.351 3.903 -10.511 1.00 89.88 275 PHE A O 1
ATOM 2150 N N . LEU A 1 276 ? -6.678 2.758 -8.599 1.00 87.38 276 LEU A N 1
ATOM 2151 C CA . LEU A 1 276 ? -8.006 3.285 -8.230 1.00 87.38 276 LEU A CA 1
ATOM 2152 C C . LEU A 1 276 ? -9.131 2.946 -9.225 1.00 87.38 276 LEU A C 1
ATOM 2154 O O . LEU A 1 276 ? -10.231 3.487 -9.119 1.00 87.38 276 LEU A O 1
ATOM 2158 N N . GLY A 1 277 ? -8.872 2.044 -10.170 1.00 85.50 277 GLY A N 1
ATOM 2159 C CA . GLY A 1 277 ? -9.843 1.556 -11.137 1.00 85.50 277 GLY A CA 1
ATOM 2160 C C . GLY A 1 277 ? -10.363 0.162 -10.794 1.00 85.50 277 GLY A C 1
ATOM 2161 O O . GLY A 1 277 ? -9.921 -0.502 -9.857 1.00 85.50 277 GLY A O 1
ATOM 2162 N N . THR A 1 278 ? -11.321 -0.292 -11.596 1.00 83.06 278 THR A N 1
ATOM 2163 C CA . THR A 1 278 ? -11.935 -1.626 -11.491 1.00 83.06 278 THR A CA 1
ATOM 2164 C C . THR A 1 278 ? -11.604 -2.520 -12.686 1.00 83.06 278 THR A C 1
ATOM 2166 O O . THR A 1 278 ? -11.978 -3.692 -12.709 1.00 83.06 278 THR A O 1
ATOM 2169 N N . GLN A 1 279 ? -10.880 -1.997 -13.679 1.00 86.31 279 GLN A N 1
ATOM 2170 C CA . GLN A 1 279 ? -10.541 -2.735 -14.889 1.00 86.31 279 GLN A CA 1
ATOM 2171 C C . GLN A 1 279 ? -9.264 -3.547 -14.693 1.00 86.31 279 GLN A C 1
ATOM 2173 O O . GLN A 1 279 ? -8.208 -2.998 -14.367 1.00 86.31 279 GLN A O 1
ATOM 2178 N N . LYS A 1 280 ? -9.352 -4.865 -14.919 1.00 87.69 280 LYS A N 1
ATOM 2179 C CA . LYS A 1 280 ? -8.167 -5.727 -15.014 1.00 87.69 280 LYS A CA 1
ATOM 2180 C C . LYS A 1 280 ? -7.511 -5.485 -16.360 1.00 87.69 280 LYS A C 1
ATOM 2182 O O . LYS A 1 280 ? -8.188 -5.458 -17.388 1.00 87.69 280 LYS A O 1
ATOM 2187 N N . ARG A 1 281 ? -6.193 -5.325 -16.356 1.00 82.81 281 ARG A N 1
ATOM 2188 C CA . ARG A 1 281 ? -5.416 -5.107 -17.570 1.00 82.81 281 ARG A CA 1
ATOM 2189 C C . ARG A 1 281 ? -4.492 -6.275 -17.824 1.00 82.81 281 ARG A C 1
ATOM 2191 O O . ARG A 1 281 ? -3.833 -6.784 -16.921 1.00 82.81 281 ARG A O 1
ATOM 2198 N N . ILE A 1 282 ? -4.440 -6.671 -19.088 1.00 76.62 282 ILE A N 1
ATOM 2199 C CA . ILE A 1 282 ? -3.405 -7.570 -19.570 1.00 76.62 282 ILE A CA 1
ATOM 2200 C C . ILE A 1 282 ? -2.128 -6.743 -19.618 1.00 76.62 282 ILE A C 1
ATOM 2202 O O . ILE A 1 282 ? -2.040 -5.764 -20.355 1.00 76.62 282 ILE A O 1
ATOM 2206 N N . GLN A 1 283 ? -1.159 -7.118 -18.794 1.00 72.31 283 GLN A N 1
ATOM 2207 C CA . GLN A 1 283 ? 0.147 -6.489 -18.776 1.00 72.31 283 GLN A CA 1
ATOM 2208 C C . GLN A 1 283 ? 1.160 -7.461 -19.367 1.00 72.31 283 GLN A C 1
ATOM 2210 O O . GLN A 1 283 ? 1.323 -8.575 -18.870 1.00 72.31 283 GLN A O 1
ATOM 2215 N N . HIS A 1 284 ? 1.864 -7.032 -20.413 1.00 70.19 284 HIS A N 1
ATOM 2216 C CA . HIS A 1 284 ? 3.016 -7.776 -20.902 1.00 70.19 284 HIS A CA 1
ATOM 2217 C C . HIS A 1 284 ? 4.116 -7.764 -19.838 1.00 70.19 284 HIS A C 1
ATOM 2219 O O . HIS A 1 284 ? 4.409 -6.722 -19.241 1.00 70.19 284 HIS A O 1
ATOM 2225 N N . SER A 1 285 ? 4.725 -8.925 -19.594 1.00 68.94 285 SER A N 1
ATOM 2226 C CA . SER A 1 285 ? 5.887 -9.036 -18.717 1.00 68.94 285 SER A CA 1
ATOM 2227 C C . SER A 1 285 ? 6.981 -8.098 -19.215 1.00 68.94 285 SER A C 1
ATOM 2229 O O . SER A 1 285 ? 7.514 -8.268 -20.308 1.00 68.94 285 SER A O 1
ATOM 2231 N N . GLY A 1 286 ? 7.285 -7.083 -18.413 1.00 76.00 286 GLY A N 1
ATOM 2232 C CA . GLY A 1 286 ? 8.284 -6.073 -18.721 1.00 76.00 286 GLY A CA 1
ATOM 2233 C C . GLY A 1 286 ? 9.273 -5.945 -17.576 1.00 76.00 286 GLY A C 1
ATOM 2234 O O . GLY A 1 286 ? 8.918 -6.096 -16.405 1.00 76.00 286 GLY A O 1
ATOM 2235 N N . CYS A 1 287 ? 10.514 -5.631 -17.916 1.00 78.62 287 CYS A N 1
ATOM 2236 C CA . CYS A 1 287 ? 11.572 -5.329 -16.966 1.00 78.62 287 CYS A CA 1
ATOM 2237 C C . CYS A 1 287 ? 12.163 -3.954 -17.267 1.00 78.62 287 CYS A C 1
ATOM 2239 O O . CYS A 1 287 ? 12.001 -3.408 -18.358 1.00 78.62 287 CYS A O 1
ATOM 2241 N N . PHE A 1 288 ? 12.856 -3.389 -16.287 1.00 78.50 288 PHE A N 1
ATOM 2242 C CA . PHE A 1 288 ? 13.628 -2.177 -16.513 1.00 78.50 288 PHE A CA 1
ATOM 2243 C C . PHE A 1 288 ? 14.954 -2.504 -17.170 1.00 78.50 288 PHE A C 1
ATOM 2245 O O . PHE A 1 288 ? 15.558 -3.542 -16.892 1.00 78.50 288 PHE A O 1
ATOM 2252 N N . VAL A 1 289 ? 15.398 -1.566 -17.996 1.00 82.94 289 VAL A N 1
ATOM 2253 C CA . VAL A 1 289 ? 16.691 -1.604 -18.658 1.00 82.94 289 VAL A CA 1
ATOM 2254 C C . VAL A 1 289 ? 17.531 -0.474 -18.078 1.00 82.94 289 VAL A C 1
ATOM 2256 O O . VAL A 1 289 ? 17.175 0.696 -18.209 1.00 82.94 289 VAL A O 1
ATOM 2259 N N . GLN A 1 290 ? 18.624 -0.822 -17.406 1.00 82.38 290 GLN A N 1
ATOM 2260 C CA . GLN A 1 290 ? 19.633 0.134 -16.965 1.00 82.38 290 GLN A CA 1
ATOM 2261 C C . GLN A 1 290 ? 20.689 0.267 -18.059 1.00 82.38 290 GLN A C 1
ATOM 2263 O O . GLN A 1 290 ? 21.165 -0.734 -18.588 1.00 82.38 290 GLN A O 1
ATOM 2268 N N . VAL A 1 291 ? 21.051 1.499 -18.400 1.00 84.19 291 VAL A N 1
ATOM 2269 C CA . VAL A 1 291 ? 22.071 1.785 -19.413 1.00 84.19 291 VAL A CA 1
ATOM 2270 C C . VAL A 1 291 ? 23.350 2.190 -18.696 1.00 84.19 291 VAL A C 1
ATOM 2272 O O . VAL A 1 291 ? 23.329 3.115 -17.889 1.00 84.19 291 VAL A O 1
ATOM 2275 N N . LEU A 1 292 ? 24.438 1.483 -18.978 1.00 79.81 292 LEU A N 1
ATOM 2276 C CA . LEU A 1 292 ? 25.765 1.736 -18.427 1.00 79.81 292 LEU A CA 1
ATOM 2277 C C . LEU A 1 292 ? 26.740 2.034 -19.564 1.00 79.81 292 LEU A C 1
ATOM 2279 O O . LEU A 1 292 ? 26.689 1.380 -20.607 1.00 79.81 292 LEU A O 1
ATOM 2283 N N . ASP A 1 293 ? 27.647 2.981 -19.351 1.00 79.12 293 ASP A N 1
ATOM 2284 C CA . ASP A 1 293 ? 28.781 3.180 -20.249 1.00 79.12 293 ASP A CA 1
ATOM 2285 C C . ASP A 1 293 ? 29.824 2.094 -19.981 1.00 79.12 293 ASP A C 1
ATOM 2287 O O . ASP A 1 293 ? 30.187 1.827 -18.831 1.00 79.12 293 ASP A O 1
ATOM 2291 N N . GLN A 1 294 ? 30.300 1.437 -21.035 1.00 74.25 294 GLN A N 1
ATOM 2292 C CA . GLN A 1 294 ? 31.309 0.403 -20.883 1.00 74.25 294 GLN A CA 1
ATOM 2293 C C . GLN A 1 294 ? 32.689 1.043 -20.657 1.00 74.25 294 GLN A C 1
ATOM 2295 O O . GLN A 1 294 ? 33.170 1.775 -21.529 1.00 74.25 294 GLN A O 1
ATOM 2300 N N . PRO A 1 295 ? 33.359 0.759 -19.519 1.00 71.00 295 PRO A N 1
ATOM 2301 C CA . PRO A 1 295 ? 34.632 1.386 -19.179 1.00 71.00 295 PRO A CA 1
ATOM 2302 C C . PRO A 1 295 ? 35.673 1.201 -20.287 1.00 71.00 295 PRO A C 1
ATOM 2304 O O . PRO A 1 295 ? 35.933 0.081 -20.722 1.00 71.00 295 PRO A O 1
ATOM 2307 N N . GLY A 1 296 ? 36.275 2.304 -20.736 1.00 72.62 296 GLY A N 1
ATOM 2308 C CA . GLY A 1 296 ? 37.304 2.288 -21.782 1.00 72.62 296 GLY A CA 1
ATOM 2309 C C . GLY A 1 296 ? 36.778 2.184 -23.218 1.00 72.62 296 GLY A C 1
ATOM 2310 O O . GLY A 1 296 ? 37.581 2.049 -24.137 1.00 72.62 296 GLY A O 1
ATOM 2311 N N . THR A 1 297 ? 35.462 2.272 -23.434 1.00 73.69 297 THR A N 1
ATOM 2312 C CA . THR A 1 297 ? 34.843 2.293 -24.771 1.00 73.69 297 THR A CA 1
ATOM 2313 C C . THR A 1 297 ? 33.750 3.367 -24.853 1.00 73.69 297 THR A C 1
ATOM 2315 O O . THR A 1 297 ? 33.307 3.883 -23.831 1.00 73.69 297 THR A O 1
ATOM 2318 N N . HIS A 1 298 ? 33.289 3.693 -26.065 1.00 73.06 298 HIS A N 1
ATOM 2319 C CA . HIS A 1 298 ? 32.091 4.520 -26.283 1.00 73.06 298 HIS A CA 1
ATOM 2320 C C . HIS A 1 298 ? 30.801 3.683 -26.396 1.00 73.06 298 HIS A C 1
ATOM 2322 O O . HIS A 1 298 ? 29.758 4.203 -26.794 1.00 73.06 298 HIS A O 1
ATOM 2328 N N . GLU A 1 299 ? 30.867 2.383 -26.097 1.00 77.81 299 GLU A N 1
ATOM 2329 C CA . GLU A 1 299 ? 29.728 1.478 -26.220 1.00 77.81 299 GLU A CA 1
ATOM 2330 C C . GLU A 1 299 ? 28.869 1.475 -24.953 1.00 77.81 299 GLU A C 1
ATOM 2332 O O . GLU A 1 299 ? 29.354 1.615 -23.828 1.00 77.81 299 GLU A O 1
ATOM 2337 N N . LYS A 1 300 ? 27.561 1.304 -25.156 1.00 82.38 300 LYS A N 1
ATOM 2338 C CA . LYS A 1 300 ? 26.573 1.210 -24.083 1.00 82.38 300 LYS A CA 1
ATOM 2339 C C . LYS A 1 300 ? 26.223 -0.242 -23.819 1.00 82.38 300 LYS A C 1
ATOM 2341 O O . LYS A 1 300 ? 25.958 -1.008 -24.743 1.00 82.38 300 LYS A O 1
ATOM 2346 N N . VAL A 1 301 ? 26.140 -0.583 -22.543 1.00 84.44 301 VAL A N 1
ATOM 2347 C CA . VAL A 1 301 ? 25.705 -1.885 -22.053 1.00 84.44 301 VAL A CA 1
ATOM 2348 C C . VAL A 1 301 ? 24.334 -1.744 -21.417 1.00 84.44 301 VAL A C 1
ATOM 2350 O O . VAL A 1 301 ? 24.099 -0.844 -20.612 1.00 84.44 301 VAL A O 1
ATOM 2353 N N . TYR A 1 302 ? 23.435 -2.660 -21.761 1.00 89.06 302 TYR A N 1
ATOM 2354 C CA . TYR A 1 302 ? 22.067 -2.670 -21.265 1.00 89.06 302 TYR A CA 1
ATOM 2355 C C . TYR A 1 302 ? 21.928 -3.796 -20.243 1.00 89.06 302 TYR A C 1
ATOM 2357 O O . TYR A 1 302 ? 22.058 -4.970 -20.580 1.00 89.06 302 TYR A O 1
ATOM 2365 N N . LEU A 1 303 ? 21.694 -3.450 -18.981 1.00 88.75 303 LEU A N 1
ATOM 2366 C CA . LEU A 1 303 ? 21.529 -4.402 -17.888 1.00 88.75 303 LEU A CA 1
ATOM 2367 C C . LEU A 1 303 ? 20.045 -4.570 -17.556 1.00 88.75 303 LEU A C 1
ATOM 2369 O O . LEU A 1 303 ? 19.327 -3.592 -17.339 1.00 88.75 303 LEU A O 1
ATOM 2373 N N . LEU A 1 304 ? 19.592 -5.819 -17.497 1.00 88.75 304 LEU A N 1
ATOM 2374 C CA . LEU A 1 304 ? 18.224 -6.187 -17.159 1.00 88.75 304 LEU A CA 1
ATOM 2375 C C . LEU A 1 304 ? 18.214 -6.974 -15.846 1.00 88.75 304 LEU A C 1
ATOM 2377 O O . LEU A 1 304 ? 18.989 -7.913 -15.664 1.00 88.75 304 LEU A O 1
ATOM 2381 N N . ASN A 1 305 ? 17.281 -6.642 -14.952 1.00 84.62 305 ASN A N 1
ATOM 2382 C CA . ASN A 1 305 ? 17.059 -7.365 -13.689 1.00 84.62 305 ASN A CA 1
ATOM 2383 C C . ASN A 1 305 ? 16.142 -8.592 -13.870 1.00 84.62 305 ASN A C 1
ATOM 2385 O O . ASN A 1 305 ? 15.219 -8.809 -13.087 1.00 84.62 305 ASN A O 1
ATOM 2389 N N . VAL A 1 306 ? 16.367 -9.344 -14.945 1.00 87.81 306 VAL A N 1
ATOM 2390 C CA . VAL A 1 306 ? 15.734 -10.634 -15.247 1.00 87.81 306 VAL A CA 1
ATOM 2391 C C . VAL A 1 306 ? 16.802 -11.577 -15.792 1.00 87.81 306 VAL A C 1
ATOM 2393 O O . VAL A 1 306 ? 17.715 -11.128 -16.484 1.00 87.81 306 VAL A O 1
ATOM 2396 N N . GLY A 1 307 ? 16.719 -12.864 -15.475 1.00 89.31 307 GLY A N 1
ATOM 2397 C CA . GLY A 1 307 ? 17.697 -13.878 -15.862 1.00 89.31 307 GLY A CA 1
ATOM 2398 C C . GLY A 1 307 ? 17.061 -15.226 -16.191 1.00 89.31 307 GLY A C 1
ATOM 2399 O O . GLY A 1 307 ? 15.856 -15.338 -16.419 1.00 89.31 307 GLY A O 1
ATOM 2400 N N . SER A 1 308 ? 17.888 -16.267 -16.221 1.00 91.56 308 SER A N 1
ATOM 2401 C CA . SER A 1 308 ? 17.478 -17.625 -16.612 1.00 91.56 308 SER A CA 1
ATOM 2402 C C . SER A 1 308 ? 16.391 -18.217 -15.714 1.00 91.56 308 SER A C 1
ATOM 2404 O O . SER A 1 308 ? 15.531 -18.943 -16.204 1.00 91.56 308 SER A O 1
ATOM 2406 N N . THR A 1 309 ? 16.352 -17.854 -14.427 1.00 88.62 309 THR A N 1
ATOM 2407 C CA . THR A 1 309 ? 15.281 -18.297 -13.512 1.00 88.62 309 THR A CA 1
ATOM 2408 C C . THR A 1 309 ? 13.921 -17.680 -13.844 1.00 88.62 309 THR A C 1
ATOM 2410 O O . THR A 1 309 ? 12.890 -18.257 -13.518 1.00 88.62 309 THR A O 1
ATOM 2413 N N . GLN A 1 310 ? 13.906 -16.540 -14.542 1.00 88.81 310 GLN A N 1
ATOM 2414 C CA . GLN A 1 310 ? 12.705 -15.912 -15.096 1.00 88.81 310 GLN A CA 1
ATOM 2415 C C . GLN A 1 310 ? 12.458 -16.312 -16.564 1.00 88.81 310 GLN A C 1
ATOM 2417 O O . GLN A 1 310 ? 11.605 -15.717 -17.221 1.00 88.81 310 GLN A O 1
ATOM 2422 N N . GLY A 1 311 ? 13.195 -17.298 -17.092 1.00 88.75 311 GLY A N 1
ATOM 2423 C CA . GLY A 1 311 ? 13.037 -17.807 -18.458 1.00 88.75 311 GLY A CA 1
ATOM 2424 C C . GLY A 1 311 ? 13.754 -16.998 -19.542 1.00 88.75 311 GLY A C 1
ATOM 2425 O O . GLY A 1 311 ? 13.460 -17.178 -20.721 1.00 88.75 311 GLY A O 1
ATOM 2426 N N . VAL A 1 312 ? 14.682 -16.104 -19.179 1.00 91.94 312 VAL A N 1
ATOM 2427 C CA . VAL A 1 312 ? 15.476 -15.348 -20.162 1.00 91.94 312 VAL A CA 1
ATOM 2428 C C . VAL A 1 312 ? 16.581 -16.231 -20.742 1.00 91.94 312 VAL A C 1
ATOM 2430 O O . VAL A 1 312 ? 17.272 -16.936 -20.006 1.00 91.94 312 VAL A O 1
ATOM 2433 N N . CYS A 1 313 ? 16.783 -16.168 -22.057 1.00 93.06 313 CYS A N 1
ATOM 2434 C CA . CYS A 1 313 ? 17.831 -16.909 -22.760 1.00 93.06 313 CYS A CA 1
ATOM 2435 C C . CYS A 1 313 ? 18.721 -15.968 -23.590 1.00 93.06 313 CYS A C 1
ATOM 2437 O O . CYS A 1 313 ? 18.237 -14.931 -24.053 1.00 93.06 313 CYS A O 1
ATOM 2439 N N . PRO A 1 314 ? 19.998 -16.327 -23.829 1.00 94.69 314 PRO A N 1
ATOM 2440 C CA . PRO A 1 314 ? 20.814 -15.657 -24.838 1.00 94.69 314 PRO A CA 1
ATOM 2441 C C . PRO A 1 314 ? 20.105 -15.653 -26.199 1.00 94.69 314 PRO A C 1
ATOM 2443 O O . PRO A 1 314 ? 19.506 -16.653 -26.594 1.00 94.69 314 PRO A O 1
ATOM 2446 N N . GLY A 1 315 ? 20.146 -14.523 -26.899 1.00 92.75 315 GLY A N 1
ATOM 2447 C CA . GLY A 1 315 ? 19.412 -14.290 -28.143 1.00 92.75 315 GLY A CA 1
ATOM 2448 C C . GLY A 1 315 ? 17.987 -13.754 -27.964 1.00 92.75 315 GLY A C 1
ATOM 2449 O O . GLY A 1 315 ? 17.358 -13.403 -28.959 1.00 92.75 315 GLY A O 1
ATOM 2450 N N . ALA A 1 316 ? 17.465 -13.663 -26.733 1.00 92.38 316 ALA A N 1
ATOM 2451 C CA . ALA A 1 316 ? 16.154 -13.064 -26.488 1.00 92.38 316 ALA A CA 1
ATOM 2452 C C . ALA A 1 316 ? 16.149 -11.569 -26.839 1.00 92.38 316 ALA A C 1
ATOM 2454 O O . ALA A 1 316 ? 17.095 -10.840 -26.533 1.00 92.38 316 ALA A O 1
ATOM 2455 N N . GLU A 1 317 ? 15.061 -11.105 -27.450 1.00 92.69 317 GLU A N 1
ATOM 2456 C CA . GLU A 1 317 ? 14.917 -9.725 -27.908 1.00 92.69 317 GLU A CA 1
ATOM 2457 C C . GLU A 1 317 ? 13.899 -8.962 -27.066 1.00 92.69 317 GLU A C 1
ATOM 2459 O O . GLU A 1 317 ? 12.832 -9.476 -26.731 1.00 92.69 317 GLU A O 1
ATOM 2464 N N . TYR A 1 318 ? 14.224 -7.708 -26.756 1.00 90.31 318 TYR A N 1
ATOM 2465 C CA . TYR A 1 318 ? 13.371 -6.821 -25.976 1.00 90.31 318 TYR A CA 1
ATOM 2466 C C . TYR A 1 318 ? 13.184 -5.490 -26.693 1.00 90.31 318 TYR A C 1
ATOM 2468 O O . TYR A 1 318 ? 14.139 -4.884 -27.186 1.00 90.31 318 TYR A O 1
ATOM 2476 N N . PHE A 1 319 ? 11.943 -5.010 -26.692 1.00 89.38 319 PHE A N 1
ATOM 2477 C CA . PHE A 1 319 ? 11.610 -3.644 -27.067 1.00 89.38 319 PHE A CA 1
ATOM 2478 C C . PHE A 1 319 ? 11.786 -2.724 -25.858 1.00 89.38 319 PHE A C 1
ATOM 2480 O O . PHE A 1 319 ? 11.253 -2.980 -24.777 1.00 89.38 319 PHE A O 1
ATOM 2487 N N . VAL A 1 320 ? 12.553 -1.652 -26.036 1.00 87.12 320 VAL A N 1
ATOM 2488 C CA . VAL A 1 320 ? 12.783 -0.637 -25.010 1.00 87.12 320 VAL A CA 1
ATOM 2489 C C . VAL A 1 320 ? 11.799 0.493 -25.236 1.00 87.12 320 VAL A C 1
ATOM 2491 O O . VAL A 1 320 ? 11.826 1.140 -26.280 1.00 87.12 320 VAL A O 1
ATOM 2494 N N . HIS A 1 321 ? 10.951 0.745 -24.247 1.00 83.12 321 HIS A N 1
ATOM 2495 C CA . HIS A 1 321 ? 10.001 1.850 -24.273 1.00 83.12 321 HIS A CA 1
ATOM 2496 C C . HIS A 1 321 ? 10.552 3.038 -23.475 1.00 83.12 321 HIS A C 1
ATOM 2498 O O . HIS A 1 321 ? 11.228 2.833 -22.462 1.00 83.12 321 HIS A O 1
ATOM 2504 N N . PRO A 1 322 ? 10.289 4.279 -23.923 1.00 74.31 322 PRO A N 1
ATOM 2505 C CA . PRO A 1 322 ? 10.779 5.485 -23.255 1.00 74.31 322 PRO A CA 1
ATOM 2506 C C . PRO A 1 322 ? 10.110 5.700 -21.899 1.00 74.31 322 PRO A C 1
ATOM 2508 O O . PRO A 1 322 ? 10.635 6.417 -21.048 1.00 74.31 322 PRO A O 1
ATOM 2511 N N . ASP A 1 323 ? 8.946 5.091 -21.697 1.00 68.50 323 ASP A N 1
ATOM 2512 C CA . ASP A 1 323 ? 8.184 5.226 -20.484 1.00 68.50 323 ASP A CA 1
ATOM 2513 C C . ASP A 1 323 ? 7.780 3.882 -19.885 1.00 68.50 323 ASP A C 1
ATOM 2515 O O . ASP A 1 323 ? 7.869 2.791 -20.452 1.00 68.50 323 ASP A O 1
ATOM 2519 N N . ALA A 1 324 ? 7.323 4.008 -18.652 1.00 63.62 324 ALA A N 1
ATOM 2520 C CA . ALA A 1 324 ? 6.696 2.945 -17.920 1.00 63.62 324 ALA A CA 1
ATOM 2521 C C . ALA A 1 324 ? 5.452 2.403 -18.625 1.00 63.62 324 ALA A C 1
ATOM 2523 O O . ALA A 1 324 ? 5.154 1.226 -18.510 1.00 63.62 324 ALA A O 1
ATOM 2524 N N . THR A 1 325 ? 4.651 3.227 -19.280 1.00 64.25 325 THR A N 1
ATOM 2525 C CA . THR A 1 325 ? 3.317 2.774 -19.683 1.00 64.25 325 THR A CA 1
ATOM 2526 C C . THR A 1 325 ? 3.403 1.709 -20.777 1.00 64.25 325 THR A C 1
ATOM 2528 O O . THR A 1 325 ? 2.559 0.819 -20.819 1.00 64.25 325 THR A O 1
ATOM 2531 N N . GLY A 1 326 ? 4.470 1.736 -21.589 1.00 63.84 326 GLY A N 1
ATOM 2532 C CA . GLY A 1 326 ? 4.590 0.863 -22.756 1.00 63.84 326 GLY A CA 1
ATOM 2533 C C . GLY A 1 326 ? 3.583 1.228 -23.850 1.00 63.84 326 GLY A C 1
ATOM 2534 O O . GLY A 1 326 ? 3.461 0.496 -24.826 1.00 63.84 326 GLY A O 1
ATOM 2535 N N . GLU A 1 327 ? 2.865 2.345 -23.687 1.00 67.31 327 GLU A N 1
ATOM 2536 C CA . GLU A 1 327 ? 1.903 2.868 -24.658 1.00 67.31 327 GLU A CA 1
ATOM 2537 C C . GLU A 1 327 ? 2.611 3.650 -25.770 1.00 67.31 327 GLU A C 1
ATOM 2539 O O . GLU A 1 327 ? 2.123 3.723 -26.897 1.00 67.31 327 GLU A O 1
ATOM 2544 N N . LEU A 1 328 ? 3.782 4.222 -25.471 1.00 72.38 328 LEU A N 1
ATOM 2545 C CA . LEU A 1 328 ? 4.612 4.902 -26.459 1.00 72.38 328 LEU A CA 1
ATOM 2546 C C . LEU A 1 328 ? 5.362 3.897 -27.333 1.00 72.38 328 LEU A C 1
ATOM 2548 O O . LEU A 1 328 ? 5.737 2.814 -26.883 1.00 72.38 328 LEU A O 1
ATOM 2552 N N . ALA A 1 329 ? 5.630 4.287 -28.581 1.00 79.50 329 ALA A N 1
ATOM 2553 C CA . ALA A 1 329 ? 6.415 3.479 -29.505 1.00 79.50 329 ALA A CA 1
ATOM 2554 C C . ALA A 1 329 ? 7.790 3.119 -28.902 1.00 79.50 329 ALA A C 1
ATOM 2556 O O . ALA A 1 329 ? 8.391 3.941 -28.197 1.00 79.50 329 ALA A O 1
ATOM 2557 N N . PRO A 1 330 ? 8.301 1.902 -29.156 1.00 84.81 330 PRO A N 1
ATOM 2558 C CA . PRO A 1 330 ? 9.605 1.503 -28.655 1.00 84.81 330 PRO A CA 1
ATOM 2559 C C . PRO A 1 330 ? 10.699 2.367 -29.285 1.00 84.81 330 PRO A C 1
ATOM 2561 O O . PRO A 1 330 ? 10.719 2.567 -30.495 1.00 84.81 330 PRO A O 1
ATOM 2564 N N . ILE A 1 331 ? 11.631 2.843 -28.464 1.00 88.25 331 ILE A N 1
ATOM 2565 C CA . ILE A 1 331 ? 12.766 3.688 -28.871 1.00 88.25 331 ILE A CA 1
ATOM 2566 C C . ILE A 1 331 ? 14.002 2.879 -29.270 1.00 88.25 331 ILE A C 1
ATOM 2568 O O . ILE A 1 331 ? 14.926 3.405 -29.888 1.00 88.25 331 ILE A O 1
ATOM 2572 N N . ALA A 1 332 ? 14.057 1.606 -28.881 1.00 88.56 332 ALA A N 1
ATOM 2573 C CA . ALA A 1 332 ? 15.150 0.722 -29.248 1.00 88.56 332 ALA A CA 1
ATOM 2574 C C . ALA A 1 332 ? 14.740 -0.748 -29.189 1.00 88.56 332 ALA A C 1
ATOM 2576 O O . ALA A 1 332 ? 13.779 -1.125 -28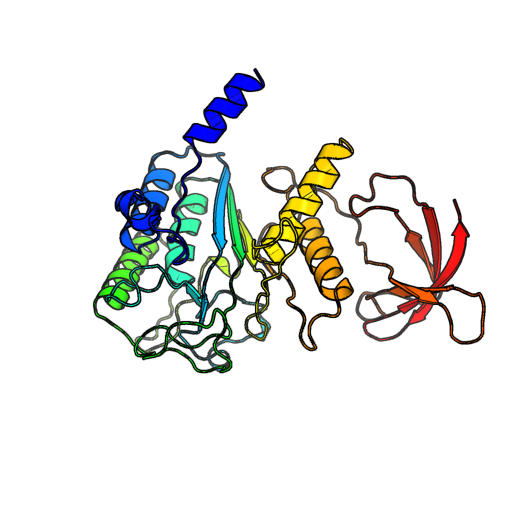.514 1.00 88.56 332 ALA A O 1
ATOM 2577 N N . ARG A 1 333 ? 15.539 -1.587 -29.845 1.00 91.75 333 ARG A N 1
ATOM 2578 C CA . ARG A 1 333 ? 15.527 -3.042 -29.698 1.00 91.75 333 ARG A CA 1
ATOM 2579 C C . ARG A 1 333 ? 16.882 -3.506 -29.185 1.00 91.75 333 ARG A C 1
ATOM 2581 O O . ARG A 1 333 ? 17.917 -3.121 -29.732 1.00 91.75 333 ARG A O 1
ATOM 2588 N N . ILE A 1 334 ? 16.869 -4.327 -28.143 1.00 92.19 334 ILE A N 1
ATOM 2589 C CA . ILE A 1 334 ? 18.071 -4.901 -27.530 1.00 92.19 334 ILE A CA 1
ATOM 2590 C C . ILE A 1 334 ? 18.013 -6.427 -27.590 1.00 92.19 334 ILE A C 1
ATOM 2592 O O . ILE A 1 334 ? 16.927 -7.006 -27.571 1.00 92.19 334 ILE A O 1
ATOM 2596 N N . CYS A 1 335 ? 19.177 -7.066 -27.658 1.00 93.56 335 CYS A N 1
ATOM 2597 C CA . CYS A 1 335 ? 19.317 -8.521 -27.675 1.00 93.56 335 CYS A CA 1
ATOM 2598 C C . CYS A 1 335 ? 20.202 -8.965 -26.515 1.00 93.56 335 CYS A C 1
ATOM 2600 O O . CYS A 1 335 ? 21.236 -8.349 -26.257 1.00 93.56 335 CYS A O 1
ATOM 2602 N N . ILE A 1 336 ? 19.765 -10.000 -25.805 1.00 94.19 336 ILE A N 1
ATOM 2603 C CA . ILE A 1 336 ? 20.476 -10.567 -24.665 1.00 94.19 336 ILE A CA 1
ATOM 2604 C C . ILE A 1 336 ? 21.694 -11.355 -25.152 1.00 94.19 336 ILE A C 1
ATOM 2606 O O . ILE A 1 336 ? 21.541 -12.322 -25.893 1.00 94.19 336 ILE A O 1
ATOM 2610 N N . ASP A 1 337 ? 22.884 -10.991 -24.681 1.00 92.44 337 ASP A N 1
ATOM 2611 C CA . ASP A 1 337 ? 24.127 -11.709 -24.988 1.00 92.44 337 ASP A CA 1
ATOM 2612 C C . ASP A 1 337 ? 24.528 -12.646 -23.841 1.00 92.44 337 ASP A C 1
ATOM 2614 O O . ASP A 1 337 ? 24.874 -13.804 -24.066 1.00 92.44 337 ASP A O 1
ATOM 2618 N N . GLU A 1 338 ? 24.440 -12.164 -22.597 1.00 92.31 338 GLU A N 1
ATOM 2619 C CA . GLU A 1 338 ? 24.848 -12.907 -21.400 1.00 92.31 338 GLU A CA 1
ATOM 2620 C C . GLU A 1 338 ? 23.688 -13.001 -20.409 1.00 92.31 338 GLU A C 1
ATOM 2622 O O . GLU A 1 338 ? 22.983 -12.022 -20.152 1.00 92.31 338 GLU A O 1
ATOM 2627 N N . VAL A 1 339 ? 23.512 -14.177 -19.805 1.00 93.69 339 VAL A N 1
ATOM 2628 C CA . VAL A 1 339 ? 22.445 -14.443 -18.835 1.00 93.69 339 VAL A CA 1
ATOM 2629 C C . VAL A 1 339 ? 23.028 -15.087 -17.586 1.00 93.69 339 VAL A C 1
ATOM 2631 O O . VAL A 1 339 ? 23.727 -16.093 -17.653 1.00 93.69 339 VAL A O 1
ATOM 2634 N N . SER A 1 340 ? 22.691 -14.523 -16.432 1.00 92.44 340 SER A N 1
ATOM 2635 C CA . SER A 1 340 ? 22.890 -15.129 -15.113 1.00 92.44 340 SER A CA 1
ATOM 2636 C C . SER A 1 340 ? 21.554 -15.633 -14.550 1.00 92.44 340 SER A C 1
ATOM 2638 O O . SER A 1 340 ? 20.515 -15.555 -15.208 1.00 92.44 340 SER A O 1
ATOM 2640 N N . ALA A 1 341 ? 21.542 -16.144 -13.316 1.00 88.94 341 ALA A N 1
ATOM 2641 C CA . ALA A 1 341 ? 20.310 -16.607 -12.674 1.00 88.94 341 ALA A CA 1
ATOM 2642 C C . ALA A 1 341 ? 19.232 -15.508 -12.592 1.00 88.94 341 ALA A C 1
ATOM 2644 O O . ALA A 1 341 ? 18.071 -15.777 -12.892 1.00 88.94 341 ALA A O 1
ATOM 2645 N N . LEU A 1 342 ? 19.620 -14.277 -12.234 1.00 86.00 342 LEU A N 1
ATOM 2646 C CA . LEU A 1 342 ? 18.69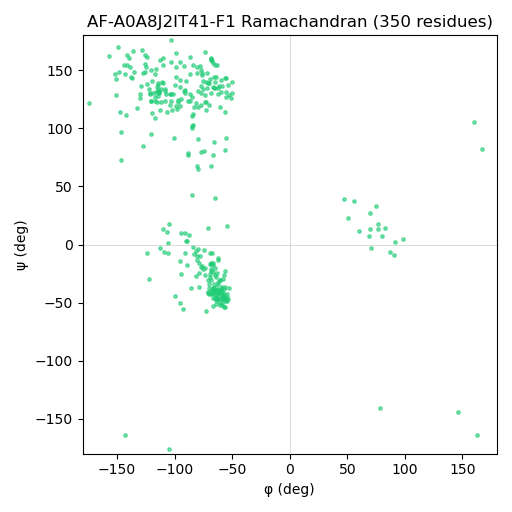4 -13.178 -11.902 1.00 86.00 342 LEU A CA 1
ATOM 2647 C C . LEU A 1 342 ? 18.890 -11.903 -12.737 1.00 86.00 342 LEU A C 1
ATOM 2649 O O . LEU A 1 342 ? 18.123 -10.952 -12.602 1.00 86.00 342 LEU A O 1
ATOM 2653 N N . ARG A 1 343 ? 19.940 -11.840 -13.558 1.00 89.81 343 ARG A N 1
ATOM 2654 C CA . ARG A 1 343 ? 20.289 -10.664 -14.370 1.00 89.81 343 ARG A CA 1
ATOM 2655 C C . ARG A 1 343 ? 20.741 -11.066 -15.761 1.00 89.81 343 ARG A C 1
ATOM 2657 O O . ARG A 1 343 ? 21.326 -12.136 -15.921 1.00 89.81 343 ARG A O 1
ATOM 2664 N N . SER A 1 344 ? 20.557 -10.174 -16.723 1.00 92.19 344 SER A N 1
ATOM 2665 C CA . SER A 1 344 ? 21.006 -10.362 -18.102 1.00 92.19 344 SER A CA 1
ATOM 2666 C C . SER A 1 344 ? 21.680 -9.103 -18.630 1.00 92.19 344 SER A C 1
ATOM 2668 O O . SER A 1 344 ? 21.314 -7.988 -18.250 1.00 92.19 344 SER A O 1
ATOM 2670 N N . ARG A 1 345 ? 22.656 -9.291 -19.515 1.00 92.62 345 ARG A N 1
ATOM 2671 C CA . ARG A 1 345 ? 23.342 -8.231 -20.249 1.00 92.62 345 ARG A CA 1
ATOM 2672 C C . ARG A 1 345 ? 22.910 -8.287 -21.706 1.00 92.62 345 ARG A C 1
ATOM 2674 O O . ARG A 1 345 ? 22.910 -9.353 -22.317 1.00 92.62 345 ARG A O 1
ATOM 2681 N N . ALA A 1 346 ? 22.554 -7.134 -22.246 1.00 92.62 346 ALA A N 1
ATOM 2682 C CA . ALA A 1 346 ? 22.118 -6.971 -23.615 1.00 92.62 346 ALA A CA 1
ATOM 2683 C C . ALA A 1 346 ? 22.936 -5.905 -24.340 1.00 92.62 346 ALA A C 1
ATOM 2685 O O . ALA A 1 346 ? 23.455 -4.958 -23.733 1.00 92.62 346 ALA A O 1
ATOM 2686 N N . ARG A 1 347 ? 22.975 -6.043 -25.662 1.00 90.12 347 ARG A N 1
ATOM 2687 C CA . ARG A 1 347 ? 23.497 -5.047 -26.595 1.00 90.12 347 ARG A CA 1
ATOM 2688 C C . ARG A 1 347 ? 22.377 -4.427 -27.413 1.00 90.12 347 ARG A C 1
ATOM 2690 O O . ARG A 1 347 ? 21.330 -5.034 -27.649 1.00 90.12 347 ARG A O 1
ATOM 2697 N N . LEU A 1 348 ? 22.625 -3.210 -27.877 1.00 89.19 348 LEU A N 1
ATOM 2698 C CA . LEU A 1 348 ? 21.734 -2.518 -28.797 1.00 89.19 348 LEU A CA 1
ATOM 2699 C C . LEU A 1 348 ? 21.752 -3.210 -30.164 1.00 89.19 348 LEU A C 1
ATOM 2701 O O . LEU A 1 348 ? 22.821 -3.452 -30.719 1.00 89.19 348 LEU A O 1
ATOM 2705 N N . MET A 1 349 ? 20.575 -3.508 -30.714 1.00 86.31 349 MET A N 1
ATOM 2706 C CA . MET A 1 349 ? 20.446 -3.944 -32.107 1.00 86.31 349 MET A CA 1
ATOM 2707 C C . MET A 1 349 ? 20.181 -2.753 -33.020 1.00 86.31 349 MET A C 1
ATOM 2709 O O . MET A 1 349 ? 20.914 -2.525 -33.976 1.00 86.31 349 MET A O 1
ATOM 2713 N N . THR A 1 350 ? 19.127 -1.995 -32.716 1.00 83.19 350 THR A N 1
ATOM 2714 C CA . THR A 1 350 ? 18.658 -0.866 -33.526 1.00 83.19 350 THR A CA 1
ATOM 2715 C C . THR A 1 350 ? 17.982 0.176 -32.642 1.00 83.19 350 THR A C 1
ATOM 2717 O O . THR A 1 350 ? 17.249 -0.178 -31.715 1.00 83.19 350 THR A 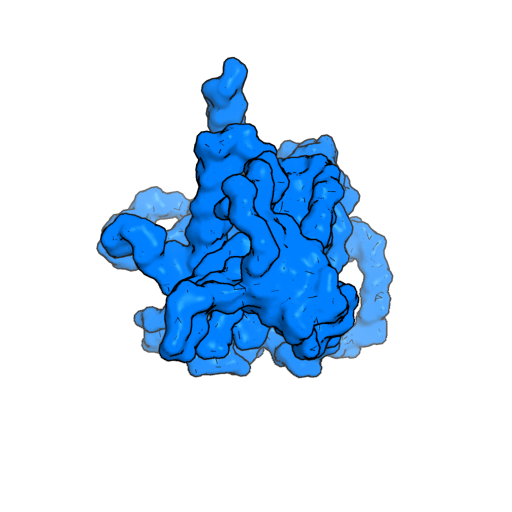O 1
ATOM 2720 N N . THR A 1 351 ? 18.192 1.454 -32.951 1.00 78.38 351 THR A N 1
ATOM 2721 C CA . THR A 1 351 ? 17.376 2.572 -32.451 1.00 78.38 351 THR A CA 1
ATOM 2722 C C . THR A 1 351 ? 16.219 2.823 -33.410 1.00 78.38 351 THR A C 1
ATOM 2724 O O . THR A 1 351 ? 16.427 2.719 -34.622 1.00 78.38 351 THR A O 1
ATOM 2727 N N . THR A 1 352 ? 15.035 3.130 -32.885 1.00 63.88 352 THR A N 1
ATOM 2728 C CA . THR A 1 352 ? 13.831 3.383 -33.692 1.00 63.88 352 THR A CA 1
ATOM 2729 C C . THR A 1 352 ? 13.635 4.859 -33.994 1.00 63.88 352 THR A C 1
ATOM 2731 O O . THR A 1 352 ? 13.948 5.686 -33.105 1.00 63.88 352 THR A O 1
#

pLDDT: mean 78.14, std 17.59, range [27.45, 96.88]

Mean predicted aligned error: 10.72 Å